Protein AF-A0A0V1M492-F1 (afdb_monomer_lite)

InterPro domains:
  IPR004122 Barrier- to-autointegration factor, BAF [PF02961] (146-231)
  IPR004122 Barrier- to-autointegration factor, BAF [SM01023] (143-231)
  IPR008197 WAP-type 'four-disulfide core' domain [PF00095] (11-37)
  IPR008197 WAP-type 'four-disulfide core' domain [PF00095] (76-121)
  IPR008197 WAP-type 'four-disulfide core' domain [PS51390] (73-122)
  IPR008197 WAP-type 'four-disulfide core' domain [SM00217] (2-38)
  IPR008197 WAP-type 'four-disulfide core' domain [SM00217] (76-122)
  IPR036617 Barrier-to-autointegration factor, BAF superfamily [G3DSA:1.10.150.40] (145-232)
  IPR036617 Barrier-to-autointegration factor, BAF superfamily [SSF47798] (146-232)
  IPR036645 Elafin-like superfamily [G3DSA:4.10.75.10] (2-39)
  IPR036645 Elafin-like superfamily [G3DSA:4.10.75.10] (74-124)
  IPR036645 Elafin-like superfamily [SSF57256] (7-37)
  IPR036645 Elafin-like superfamily [SSF57256] (75-123)
  IPR051387 Barrier-to-autointegration factor [PTHR47507] (143-231)

Organism: NCBI:txid268474

Secondary structure (DSSP, 8-state):
-----------S-SSGGGSSTT-EEEEETTEEEEE---TTS---TTSPPP-EE-SSGGGSPTTEEEETTEEEE-PPSSBPPP--S-----TT---S-SSGGGSSTT-EEEEETTEEEEEPPB---SS-----------------SS-HHHHHHHTS--TT-BGGGSTT--HHHHHHHHHTT--BHHHHHHHHHHTTT-HHHHHHHHHHTS---HHHHHHHHHHHHHHHHHH--

pLDDT: mean 72.56, std 16.52, range [29.69, 94.25]

Structure (mmCIF, N/CA/C/O backbone):
data_AF-A0A0V1M492-F1
#
_entry.id   AF-A0A0V1M492-F1
#
loop_
_atom_site.group_PDB
_atom_site.id
_atom_site.type_symbol
_atom_site.label_atom_id
_atom_site.label_alt_id
_atom_site.label_comp_id
_atom_site.label_asym_id
_atom_site.label_entity_id
_atom_site.label_seq_id
_atom_site.pdbx_PDB_ins_code
_atom_site.Cartn_x
_atom_site.Cartn_y
_atom_site.Cartn_z
_atom_site.occupancy
_atom_site.B_iso_or_equiv
_atom_site.auth_seq_id
_atom_site.auth_comp_id
_atom_site.auth_asym_id
_atom_site.auth_atom_id
_atom_site.pdbx_PDB_model_num
ATOM 1 N N . LEU A 1 1 ? 57.151 -24.479 -43.624 1.00 39.91 1 LEU A N 1
ATOM 2 C CA . LEU A 1 1 ? 56.408 -23.224 -43.373 1.00 39.91 1 LEU A CA 1
ATOM 3 C C . LEU A 1 1 ? 55.421 -23.525 -42.255 1.00 39.91 1 LEU A C 1
ATOM 5 O O . LEU A 1 1 ? 54.648 -24.459 -42.443 1.00 39.91 1 LEU A O 1
ATOM 9 N N . PRO A 1 2 ? 55.522 -22.893 -41.075 1.00 38.69 2 PRO A N 1
ATOM 10 C CA . PRO A 1 2 ? 54.647 -23.225 -39.961 1.00 38.69 2 PRO A CA 1
ATOM 11 C C . PRO A 1 2 ? 53.234 -22.719 -40.264 1.00 38.69 2 PRO A C 1
ATOM 13 O O . PRO A 1 2 ? 53.058 -21.626 -40.800 1.00 38.69 2 PRO A O 1
ATOM 16 N N . VAL A 1 3 ? 52.243 -23.551 -39.958 1.00 38.56 3 VAL A N 1
ATOM 17 C CA . VAL A 1 3 ? 50.826 -23.204 -40.038 1.00 38.56 3 VAL A CA 1
ATOM 18 C C . VAL A 1 3 ? 50.576 -22.172 -38.946 1.00 38.56 3 VAL A C 1
ATOM 20 O O . VAL A 1 3 ? 50.675 -22.483 -37.762 1.00 38.56 3 VAL A O 1
ATOM 23 N N . TYR A 1 4 ? 50.335 -20.925 -39.338 1.00 40.69 4 TYR A N 1
ATOM 24 C CA . TYR A 1 4 ? 49.869 -19.890 -38.428 1.00 40.69 4 TYR A CA 1
ATOM 25 C C . TYR A 1 4 ? 48.463 -20.306 -37.995 1.00 40.69 4 TYR A C 1
ATOM 27 O O . TYR A 1 4 ? 47.500 -20.106 -38.734 1.00 40.69 4 TYR A O 1
ATOM 35 N N . GLU A 1 5 ? 48.347 -20.956 -36.837 1.00 41.34 5 GLU A N 1
ATOM 36 C CA . GLU A 1 5 ? 47.071 -21.078 -36.144 1.00 41.34 5 GLU A CA 1
ATOM 37 C C . GLU A 1 5 ? 46.616 -19.655 -35.831 1.00 41.34 5 GLU A C 1
ATOM 39 O O . GLU A 1 5 ? 47.031 -19.034 -34.853 1.00 41.34 5 GLU A O 1
ATOM 44 N N . THR A 1 6 ? 45.788 -19.098 -36.711 1.00 45.75 6 THR A N 1
ATOM 45 C CA . THR A 1 6 ? 44.949 -17.963 -36.365 1.00 45.75 6 THR A CA 1
ATOM 46 C C . THR A 1 6 ? 44.039 -18.462 -35.258 1.00 45.75 6 THR A C 1
ATOM 48 O O . THR A 1 6 ? 43.023 -19.104 -35.526 1.00 45.75 6 THR A O 1
ATOM 51 N N . THR A 1 7 ? 44.429 -18.230 -34.009 1.00 46.34 7 THR A N 1
ATOM 52 C CA . THR A 1 7 ? 43.535 -18.339 -32.866 1.00 46.34 7 THR A CA 1
ATOM 53 C C . THR A 1 7 ? 42.409 -17.350 -33.125 1.00 46.34 7 THR A C 1
ATOM 55 O O . THR A 1 7 ? 42.542 -16.146 -32.914 1.00 46.34 7 THR A O 1
ATOM 58 N N . ILE A 1 8 ? 41.315 -17.855 -33.700 1.00 53.84 8 ILE A N 1
ATOM 59 C CA . ILE A 1 8 ? 40.098 -17.091 -33.936 1.00 53.84 8 ILE A CA 1
ATOM 60 C C . ILE A 1 8 ? 39.653 -16.630 -32.552 1.00 53.84 8 ILE A C 1
ATOM 62 O O . ILE A 1 8 ? 39.134 -17.407 -31.754 1.00 53.84 8 ILE A O 1
ATOM 66 N N . THR A 1 9 ? 39.936 -15.375 -32.227 1.00 53.00 9 THR A N 1
ATOM 67 C CA . THR A 1 9 ? 39.495 -14.744 -30.991 1.00 53.00 9 THR A CA 1
ATOM 68 C C . THR A 1 9 ? 37.999 -14.522 -31.163 1.00 53.00 9 THR A C 1
ATOM 70 O O . THR A 1 9 ? 37.568 -13.552 -31.784 1.00 53.00 9 THR A O 1
ATOM 73 N N . ILE A 1 10 ? 37.198 -15.486 -30.699 1.00 62.56 10 ILE A N 1
ATOM 74 C CA . ILE A 1 10 ? 35.737 -15.449 -30.804 1.00 62.56 10 ILE A CA 1
ATOM 75 C C . ILE A 1 10 ? 35.240 -14.356 -29.858 1.00 62.56 10 ILE A C 1
ATOM 77 O O . ILE A 1 10 ? 34.954 -14.599 -28.687 1.00 62.56 10 ILE A O 1
ATOM 81 N N . SER A 1 11 ? 35.163 -13.131 -30.373 1.00 72.31 11 SER A N 1
ATOM 82 C CA . SER A 1 11 ? 34.477 -12.036 -29.699 1.00 72.31 11 SER A CA 1
ATOM 83 C C . SER A 1 11 ? 32.981 -12.303 -29.795 1.00 72.31 11 SER A C 1
ATOM 85 O O . SER A 1 11 ? 32.409 -12.271 -30.880 1.00 72.31 11 SER A O 1
ATOM 87 N N . ARG A 1 12 ? 32.361 -12.630 -28.660 1.00 82.44 12 ARG A N 1
ATOM 88 C CA . ARG A 1 12 ? 30.927 -12.944 -28.560 1.00 82.44 12 ARG A CA 1
ATOM 89 C C . ARG A 1 12 ? 30.044 -11.700 -28.454 1.00 82.44 12 ARG A C 1
ATOM 91 O O . ARG A 1 12 ? 28.828 -11.828 -28.454 1.00 82.44 12 ARG A O 1
ATOM 98 N N . CYS A 1 13 ? 30.662 -10.532 -28.338 1.00 82.56 13 CYS A N 1
ATOM 99 C CA . CYS A 1 13 ? 30.026 -9.224 -28.338 1.00 82.56 13 CYS A CA 1
ATOM 100 C C . CYS A 1 13 ? 31.033 -8.181 -28.844 1.00 82.56 13 CYS A C 1
ATOM 102 O O . CYS A 1 13 ? 32.249 -8.339 -28.666 1.00 82.56 13 CYS A O 1
ATOM 104 N N . LEU A 1 14 ? 30.542 -7.104 -29.450 1.00 84.19 14 LEU A N 1
ATOM 105 C CA . LEU A 1 14 ? 31.336 -5.923 -29.793 1.00 84.19 14 LEU A CA 1
ATOM 106 C C . LEU A 1 14 ? 31.025 -4.747 -28.862 1.00 84.19 14 LEU A C 1
ATOM 108 O O . LEU A 1 14 ? 31.911 -3.922 -28.618 1.00 84.19 14 LEU A O 1
ATOM 112 N N . SER A 1 15 ? 29.817 -4.707 -28.300 1.00 80.62 15 SER A N 1
ATOM 113 C CA . SER A 1 15 ? 29.326 -3.658 -27.406 1.00 80.62 15 SER A CA 1
ATOM 114 C C . SER A 1 15 ? 28.322 -4.190 -26.372 1.00 80.62 15 SER A C 1
ATOM 116 O O . SER A 1 15 ? 27.821 -5.306 -26.499 1.00 80.62 15 SER A O 1
ATOM 118 N N . ASP A 1 16 ? 28.028 -3.394 -25.338 1.00 76.94 16 ASP A N 1
ATOM 119 C CA . ASP A 1 16 ? 27.143 -3.789 -24.226 1.00 76.94 16 ASP A CA 1
ATOM 120 C C . ASP A 1 16 ? 25.712 -4.138 -24.682 1.00 76.94 16 ASP A C 1
ATOM 122 O O . ASP A 1 16 ? 25.079 -4.997 -24.082 1.00 76.94 16 ASP A O 1
ATOM 126 N N . ILE A 1 17 ? 25.205 -3.526 -25.762 1.00 77.56 17 ILE A N 1
ATOM 127 C CA . ILE A 1 17 ? 23.834 -3.766 -26.262 1.00 77.56 17 ILE A CA 1
ATOM 128 C C . ILE A 1 17 ? 23.643 -5.167 -26.862 1.00 77.56 17 ILE A C 1
ATOM 130 O O . ILE A 1 17 ? 22.520 -5.651 -26.969 1.00 77.56 17 ILE A O 1
ATOM 134 N N . GLU A 1 18 ? 24.732 -5.828 -27.253 1.00 80.69 18 GLU A N 1
ATOM 135 C CA . GLU A 1 18 ? 24.699 -7.199 -27.777 1.00 80.69 18 GLU A CA 1
ATOM 136 C C . GLU A 1 18 ? 24.640 -8.244 -26.658 1.00 80.69 18 GLU A C 1
ATOM 138 O O . GLU A 1 18 ? 24.458 -9.434 -26.919 1.00 80.69 18 GLU A O 1
ATOM 143 N N . CYS A 1 19 ? 24.806 -7.811 -25.408 1.00 80.44 19 CYS A N 1
ATOM 144 C CA . CYS A 1 19 ? 24.805 -8.689 -24.262 1.00 80.44 19 CYS A CA 1
ATOM 145 C C . CYS A 1 19 ? 23.394 -8.853 -23.681 1.00 80.44 19 CYS A C 1
ATOM 147 O O . CYS A 1 19 ? 22.670 -7.873 -23.507 1.00 80.44 19 CYS A O 1
ATOM 149 N N . PRO A 1 20 ? 22.977 -10.089 -23.359 1.00 69.69 20 PRO A N 1
ATOM 150 C CA . PRO A 1 20 ? 21.660 -10.333 -22.795 1.00 69.69 20 PRO A CA 1
ATOM 151 C C . PRO A 1 20 ? 21.551 -9.743 -21.385 1.00 69.69 20 PRO A C 1
ATOM 153 O O . PRO A 1 20 ? 22.466 -9.849 -20.562 1.00 69.69 20 PRO A O 1
ATOM 156 N N . GLY A 1 21 ? 20.392 -9.154 -21.092 1.00 67.50 21 GLY A N 1
ATOM 157 C CA . GLY A 1 21 ? 20.121 -8.543 -19.795 1.00 67.50 21 GLY A CA 1
ATOM 158 C C . GLY A 1 21 ? 21.023 -7.336 -19.537 1.00 67.50 21 GLY A C 1
ATOM 159 O O . GLY A 1 21 ? 21.032 -6.388 -20.312 1.00 67.50 21 GLY A O 1
ATOM 160 N N . TYR A 1 22 ? 21.753 -7.365 -18.423 1.00 67.31 22 TYR A N 1
ATOM 161 C CA . TYR A 1 22 ? 22.623 -6.271 -17.973 1.00 67.31 22 TYR A CA 1
ATOM 162 C C . TYR A 1 22 ? 24.121 -6.597 -18.076 1.00 67.31 22 TYR A C 1
ATOM 164 O O . TYR A 1 22 ? 24.960 -5.883 -17.526 1.00 67.31 22 TYR A O 1
ATOM 172 N N . MET A 1 23 ? 24.478 -7.707 -18.721 1.00 74.56 23 MET A N 1
ATOM 173 C CA . MET A 1 23 ? 25.877 -8.092 -18.892 1.00 74.56 23 MET A CA 1
ATOM 174 C C . MET A 1 23 ? 26.617 -7.045 -19.736 1.00 74.56 23 MET A C 1
ATOM 176 O O . MET A 1 23 ? 26.041 -6.457 -20.646 1.00 74.56 23 MET A O 1
ATOM 180 N N . LYS A 1 24 ? 27.902 -6.825 -19.449 1.00 81.12 24 LYS A N 1
ATOM 181 C CA . LYS A 1 24 ? 28.740 -5.891 -20.212 1.00 81.12 24 LYS A CA 1
ATOM 182 C C . LYS A 1 24 ? 29.712 -6.625 -21.105 1.00 81.12 24 LYS A C 1
ATOM 184 O O . LYS A 1 24 ? 30.221 -7.684 -20.738 1.00 81.12 24 LYS A O 1
ATOM 189 N N . CYS A 1 25 ? 29.978 -6.053 -22.269 1.00 86.19 25 CYS A N 1
ATOM 190 C CA . CYS A 1 25 ? 30.926 -6.615 -23.205 1.00 86.19 25 CYS A CA 1
ATOM 191 C C . CYS A 1 25 ? 32.345 -6.226 -22.793 1.00 86.19 25 CYS A C 1
ATOM 193 O O . CYS A 1 25 ? 32.817 -5.138 -23.125 1.00 86.19 25 CYS A O 1
ATOM 195 N N . CYS A 1 26 ? 33.047 -7.107 -22.079 1.00 86.25 26 CYS A N 1
ATOM 196 C CA . CYS A 1 26 ? 34.409 -6.811 -21.641 1.00 86.25 26 CYS A CA 1
ATOM 197 C C . CYS A 1 26 ? 35.455 -7.671 -22.353 1.00 86.25 26 CYS A C 1
ATOM 199 O O . CYS A 1 26 ? 35.221 -8.811 -22.761 1.00 86.25 26 CYS A O 1
ATOM 201 N N . THR A 1 27 ? 36.649 -7.100 -22.488 1.00 87.38 27 THR A N 1
ATOM 202 C CA . THR A 1 27 ? 37.807 -7.744 -23.108 1.00 87.38 27 THR A CA 1
ATOM 203 C C . THR A 1 27 ? 38.454 -8.728 -22.136 1.00 87.38 27 THR A C 1
ATOM 205 O O . THR A 1 27 ? 38.795 -8.368 -21.013 1.00 87.38 27 THR A O 1
ATOM 208 N N . THR A 1 28 ? 38.668 -9.959 -22.589 1.00 81.06 28 THR A N 1
ATOM 209 C CA . THR A 1 28 ? 39.431 -11.001 -21.891 1.00 81.06 28 THR A CA 1
ATOM 210 C C . THR A 1 28 ? 40.642 -11.407 -22.733 1.00 81.06 28 THR A C 1
ATOM 212 O O . THR A 1 28 ? 40.732 -11.058 -23.912 1.00 81.06 28 THR A O 1
ATOM 215 N N . VAL A 1 29 ? 41.543 -12.212 -22.163 1.00 83.50 29 VAL A N 1
ATOM 216 C CA . VAL A 1 29 ? 42.681 -12.804 -22.895 1.00 83.50 29 VAL A CA 1
ATOM 217 C C . VAL A 1 29 ? 42.256 -13.671 -24.092 1.00 83.50 29 VAL A C 1
ATOM 219 O O . VAL A 1 29 ? 43.051 -13.875 -25.000 1.00 83.50 29 VAL A O 1
ATOM 222 N N . ASN A 1 30 ? 40.997 -14.127 -24.126 1.00 82.88 30 ASN A N 1
ATOM 223 C CA . ASN A 1 30 ? 40.440 -14.978 -25.181 1.00 82.88 30 ASN A CA 1
ATOM 224 C C . ASN A 1 30 ? 39.452 -14.238 -26.108 1.00 82.88 30 ASN A C 1
ATOM 226 O O . ASN A 1 30 ? 38.709 -14.881 -26.846 1.00 82.88 30 ASN A O 1
ATOM 230 N N . GLY A 1 31 ? 39.411 -12.899 -26.074 1.00 82.69 31 GLY A N 1
ATOM 231 C CA . GLY A 1 31 ? 38.468 -12.079 -26.850 1.00 82.69 31 GLY A CA 1
ATOM 232 C C . GLY A 1 31 ? 37.425 -11.378 -25.978 1.00 82.69 31 GLY A C 1
ATOM 233 O O . GLY A 1 31 ? 37.552 -11.342 -24.752 1.00 82.69 31 GLY A O 1
ATOM 234 N N . ARG A 1 32 ? 36.401 -10.776 -26.592 1.00 88.88 32 ARG A N 1
ATOM 235 C CA . ARG A 1 32 ? 35.335 -10.071 -25.862 1.00 88.88 32 ARG A CA 1
ATOM 236 C C . ARG A 1 32 ? 34.191 -11.001 -25.481 1.00 88.88 32 ARG A C 1
ATOM 238 O O . ARG A 1 32 ? 33.680 -11.734 -26.327 1.00 88.88 32 ARG A O 1
ATOM 245 N N . PHE A 1 33 ? 33.770 -10.936 -24.224 1.00 87.62 33 PHE A N 1
ATOM 246 C CA . PHE A 1 33 ? 32.666 -11.731 -23.700 1.00 87.62 33 PHE A CA 1
ATOM 247 C C . PHE A 1 33 ? 31.731 -10.855 -22.879 1.00 87.62 33 PHE A C 1
ATOM 249 O O . PHE A 1 33 ? 32.175 -9.970 -22.146 1.00 87.62 33 PHE A O 1
ATOM 256 N N . CYS A 1 34 ? 30.438 -11.149 -22.977 1.00 83.81 34 CYS A N 1
ATOM 257 C CA . CYS A 1 34 ? 29.454 -10.630 -22.046 1.00 83.81 34 CYS A CA 1
ATOM 258 C C . CYS A 1 34 ? 29.755 -11.207 -20.668 1.00 83.81 34 CYS A C 1
ATOM 260 O O . CYS A 1 34 ? 29.686 -12.421 -20.472 1.00 83.81 34 CYS A O 1
ATOM 262 N N . MET A 1 35 ? 30.117 -10.345 -19.729 1.00 80.38 35 MET A N 1
ATOM 263 C CA . MET A 1 35 ? 30.400 -10.716 -18.353 1.00 80.38 35 MET A CA 1
ATOM 264 C C . MET A 1 35 ? 29.462 -9.972 -17.421 1.00 80.38 35 MET A C 1
ATOM 266 O O . MET A 1 35 ? 29.039 -8.843 -17.687 1.00 80.38 35 MET A O 1
ATOM 270 N N . LEU A 1 36 ? 29.123 -10.636 -16.319 1.00 70.38 36 LEU A N 1
ATOM 271 C CA . LEU A 1 36 ? 28.435 -9.968 -15.235 1.00 70.38 36 LEU A CA 1
ATOM 272 C C . LEU A 1 36 ? 29.412 -8.957 -14.612 1.00 70.38 36 LEU A C 1
ATOM 274 O O . LEU A 1 36 ? 30.578 -9.293 -14.387 1.00 70.38 36 LEU A O 1
ATOM 278 N N . PRO A 1 37 ? 28.967 -7.722 -14.364 1.00 68.94 37 PRO A N 1
ATOM 279 C CA . PRO A 1 37 ? 29.728 -6.754 -13.592 1.00 68.94 37 PRO A CA 1
ATOM 280 C C . PRO A 1 37 ? 30.070 -7.331 -12.225 1.00 68.94 37 PRO A C 1
ATOM 282 O O . PRO A 1 37 ? 29.280 -8.058 -11.626 1.00 68.94 37 PRO A O 1
ATOM 285 N N . ASP A 1 38 ? 31.259 -6.987 -11.750 1.00 66.44 38 ASP A N 1
ATOM 286 C CA . ASP A 1 38 ? 31.800 -7.469 -10.490 1.00 66.44 38 ASP A CA 1
ATOM 287 C C . ASP A 1 38 ? 30.916 -7.023 -9.315 1.00 66.44 38 ASP A C 1
ATOM 289 O O . ASP A 1 38 ? 30.937 -5.860 -8.905 1.00 66.44 38 ASP A O 1
ATOM 293 N N . SER A 1 39 ? 30.138 -7.961 -8.771 1.00 57.34 39 SER A N 1
ATOM 294 C CA . SER A 1 39 ? 29.229 -7.748 -7.643 1.00 57.34 39 SER A CA 1
ATOM 295 C C . SER A 1 39 ? 29.952 -7.371 -6.348 1.00 57.34 39 SER A C 1
ATOM 297 O O . SER A 1 39 ? 29.300 -6.988 -5.386 1.00 57.34 39 SER A O 1
ATOM 299 N N . SER A 1 40 ? 31.287 -7.470 -6.298 1.00 56.81 40 SER A N 1
ATOM 300 C CA . SER A 1 40 ? 32.083 -7.068 -5.132 1.00 56.81 40 SER A CA 1
ATOM 301 C C . SER A 1 40 ? 32.364 -5.560 -5.055 1.00 56.81 40 SER A C 1
ATOM 303 O O . SER A 1 40 ? 32.826 -5.083 -4.020 1.00 56.81 40 SER A O 1
ATOM 305 N N . ARG A 1 41 ? 32.073 -4.791 -6.118 1.00 61.53 41 ARG A N 1
ATOM 306 C CA . ARG A 1 41 ? 32.260 -3.323 -6.149 1.00 61.53 41 ARG A CA 1
ATOM 307 C C . ARG A 1 41 ? 30.994 -2.516 -5.894 1.00 61.53 41 ARG A C 1
ATOM 309 O O . ARG A 1 41 ? 31.077 -1.296 -5.779 1.00 61.53 41 ARG A O 1
ATOM 316 N N . PHE A 1 42 ? 29.846 -3.177 -5.828 1.00 64.69 42 PHE A N 1
ATOM 317 C CA . PHE A 1 42 ? 28.552 -2.534 -5.687 1.00 64.69 42 PHE A CA 1
ATOM 318 C C . PHE A 1 42 ? 27.858 -3.104 -4.453 1.00 64.69 42 PHE A C 1
ATOM 320 O O . PHE A 1 42 ? 27.627 -4.307 -4.368 1.00 64.69 42 PHE A O 1
ATOM 327 N N . ALA A 1 43 ? 27.559 -2.242 -3.488 1.00 67.88 43 ALA A N 1
ATOM 328 C CA . ALA A 1 43 ? 26.827 -2.594 -2.282 1.00 67.88 43 ALA A CA 1
ATOM 329 C C . ALA A 1 43 ? 25.553 -1.755 -2.233 1.00 67.88 43 ALA A C 1
ATOM 331 O O . ALA A 1 43 ? 25.584 -0.564 -2.544 1.00 67.88 43 ALA A O 1
ATOM 332 N N . CYS A 1 44 ? 24.444 -2.376 -1.843 1.00 72.62 44 CYS A N 1
ATOM 333 C CA . CYS A 1 44 ? 23.227 -1.634 -1.537 1.00 72.62 44 CYS A CA 1
ATOM 334 C C . CYS A 1 44 ? 23.462 -0.736 -0.317 1.00 72.62 44 CYS A C 1
ATOM 336 O O . CYS A 1 44 ? 24.325 -1.041 0.508 1.00 72.62 44 CYS A O 1
ATOM 338 N N . SER A 1 45 ? 22.667 0.326 -0.150 1.00 71.94 45 SER A N 1
ATOM 339 C CA . SER A 1 45 ? 22.872 1.343 0.900 1.00 71.94 45 SER A CA 1
ATOM 340 C C . SER A 1 45 ? 22.913 0.808 2.347 1.00 71.94 45 SER A C 1
ATOM 342 O O . SER A 1 45 ? 23.339 1.534 3.238 1.00 71.94 45 SER A O 1
ATOM 344 N N . ASN A 1 46 ? 22.532 -0.457 2.574 1.00 64.19 46 ASN A N 1
ATOM 345 C CA . ASN A 1 46 ? 22.534 -1.148 3.871 1.00 64.19 46 ASN A CA 1
ATOM 346 C C . ASN A 1 46 ? 23.460 -2.391 3.909 1.00 64.19 46 ASN A C 1
ATOM 348 O O . ASN A 1 46 ? 23.107 -3.385 4.542 1.00 64.19 46 ASN A O 1
ATOM 352 N N . ASP A 1 47 ? 24.585 -2.395 3.179 1.00 63.44 47 ASP A N 1
ATOM 353 C CA . ASP A 1 47 ? 25.548 -3.521 3.081 1.00 63.44 47 ASP A CA 1
ATOM 354 C C . ASP A 1 47 ? 24.943 -4.847 2.569 1.00 63.44 47 ASP A C 1
ATOM 356 O O . ASP A 1 47 ? 25.531 -5.928 2.680 1.00 63.44 47 ASP A O 1
ATOM 360 N N . LYS A 1 48 ? 23.745 -4.788 1.978 1.00 70.38 48 LYS A N 1
ATOM 361 C CA . LYS A 1 48 ? 23.083 -5.955 1.390 1.00 70.38 48 LYS A CA 1
ATOM 362 C C . LYS A 1 48 ? 23.676 -6.271 0.022 1.00 70.38 48 LYS A C 1
ATOM 364 O O . LYS A 1 48 ? 24.006 -5.369 -0.748 1.00 70.38 48 LYS A O 1
ATOM 369 N N . GLN A 1 49 ? 23.769 -7.565 -0.286 1.00 72.81 49 GLN A N 1
ATOM 370 C CA . GLN A 1 49 ? 24.256 -8.018 -1.584 1.00 72.81 49 GLN A CA 1
ATOM 371 C C . GLN A 1 49 ? 23.229 -7.705 -2.682 1.00 72.81 49 GLN A C 1
ATOM 373 O O . GLN A 1 49 ? 22.074 -8.137 -2.566 1.00 72.81 49 GLN A O 1
ATOM 378 N N . PRO A 1 50 ? 23.627 -6.989 -3.747 1.00 75.38 50 PRO A N 1
ATOM 379 C CA . PRO A 1 50 ? 22.773 -6.813 -4.909 1.00 75.38 50 PRO A CA 1
ATOM 380 C C . PRO A 1 50 ? 22.602 -8.143 -5.645 1.00 75.38 50 PRO A C 1
ATOM 382 O O . PRO A 1 50 ? 23.522 -8.960 -5.710 1.00 75.38 50 PRO A O 1
ATOM 385 N N . VAL A 1 51 ? 21.425 -8.353 -6.232 1.00 75.62 51 VAL A N 1
ATOM 386 C CA . VAL A 1 51 ? 21.119 -9.582 -6.992 1.00 75.62 51 VAL A CA 1
ATOM 387 C C . VAL A 1 51 ? 21.474 -9.465 -8.478 1.00 75.62 51 VAL A C 1
ATOM 389 O O . VAL A 1 51 ? 21.551 -10.464 -9.188 1.00 75.62 51 VAL A O 1
ATOM 392 N N . GLY A 1 52 ? 21.718 -8.247 -8.959 1.00 73.12 52 GLY A N 1
ATOM 393 C CA . GLY A 1 52 ? 22.050 -7.973 -10.352 1.00 73.12 52 GLY A CA 1
ATOM 394 C C . GLY A 1 52 ? 22.179 -6.481 -10.623 1.00 73.12 52 GLY A C 1
ATOM 395 O O . GLY A 1 52 ? 22.082 -5.678 -9.698 1.00 73.12 52 GLY A O 1
ATOM 396 N N . MET A 1 53 ? 22.389 -6.108 -11.884 1.00 75.19 53 MET A N 1
ATOM 397 C CA . MET A 1 53 ? 22.270 -4.717 -12.322 1.00 75.19 53 MET A CA 1
ATOM 398 C C . MET A 1 53 ? 20.924 -4.449 -12.986 1.00 75.19 53 MET A C 1
ATOM 400 O O . MET A 1 53 ? 20.244 -5.360 -13.452 1.00 75.19 53 MET A O 1
ATOM 404 N N . CYS A 1 54 ? 20.575 -3.175 -13.084 1.00 75.88 54 CYS A N 1
ATOM 405 C CA . CYS A 1 54 ? 19.345 -2.695 -13.690 1.00 75.88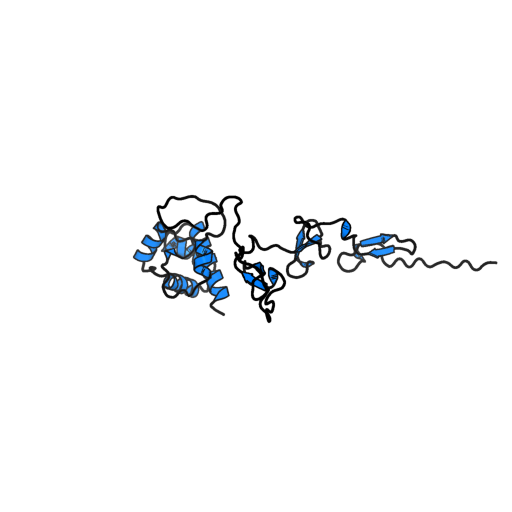 54 CYS A CA 1
ATOM 406 C C . CYS A 1 54 ? 19.558 -1.344 -14.378 1.00 75.88 54 CYS A C 1
ATOM 408 O O . CYS A 1 54 ? 20.434 -0.567 -14.008 1.00 75.88 54 CYS A O 1
ATOM 410 N N . GLY A 1 55 ? 18.735 -1.058 -15.387 1.00 72.38 55 GLY A N 1
ATOM 411 C CA . GLY A 1 55 ? 18.560 0.290 -15.938 1.00 72.38 55 GLY A CA 1
ATOM 412 C C . GLY A 1 55 ? 17.279 0.967 -15.439 1.00 72.38 55 GLY A C 1
ATOM 413 O O . GLY A 1 55 ? 17.150 2.185 -15.515 1.00 72.38 55 GLY A O 1
ATOM 414 N N . ASN A 1 56 ? 16.319 0.183 -14.947 1.00 70.75 56 ASN A N 1
ATOM 415 C CA . ASN A 1 56 ? 15.085 0.607 -14.303 1.00 70.75 56 ASN A CA 1
ATOM 416 C C . ASN A 1 56 ? 14.498 -0.538 -13.450 1.00 70.75 56 ASN A C 1
ATOM 418 O O . ASN A 1 56 ? 14.965 -1.676 -13.498 1.00 70.75 56 ASN A O 1
ATOM 422 N N . ASN A 1 57 ? 13.443 -0.244 -12.686 1.00 74.75 57 ASN A N 1
ATOM 423 C CA . ASN A 1 57 ? 12.835 -1.190 -11.741 1.00 74.75 57 ASN A CA 1
ATOM 424 C C . ASN A 1 57 ? 12.246 -2.458 -12.380 1.00 74.75 57 ASN A C 1
ATOM 426 O O . ASN A 1 57 ? 12.091 -3.453 -11.686 1.00 74.75 57 ASN A O 1
ATOM 430 N N . LEU A 1 58 ? 11.931 -2.457 -13.680 1.00 73.75 58 LEU A N 1
ATOM 431 C CA . LEU A 1 58 ? 11.314 -3.613 -14.342 1.00 73.75 58 LEU A CA 1
ATOM 432 C C . LEU A 1 58 ? 12.311 -4.746 -14.619 1.00 73.75 58 LEU A C 1
ATOM 434 O O . LEU A 1 58 ? 11.892 -5.852 -14.941 1.00 73.75 58 LEU A O 1
ATOM 438 N N . GLN A 1 59 ? 13.620 -4.478 -14.540 1.00 73.94 59 GLN A N 1
ATOM 439 C CA . GLN A 1 59 ? 14.650 -5.512 -14.700 1.00 73.94 59 GLN A CA 1
ATOM 4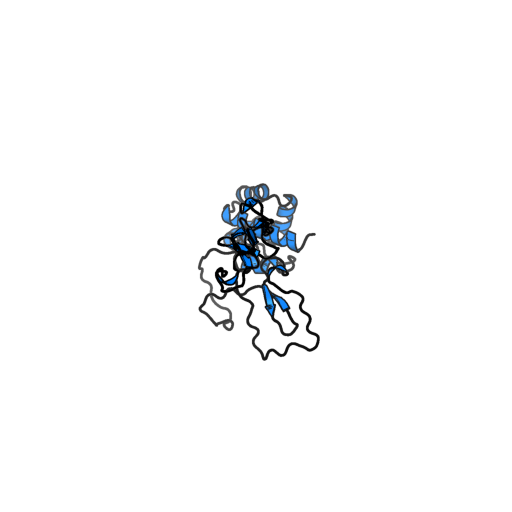40 C C . GLN A 1 59 ? 15.003 -6.224 -13.395 1.00 73.94 59 GLN A C 1
ATOM 442 O O . GLN A 1 59 ? 15.750 -7.202 -13.428 1.00 73.94 59 GLN A O 1
ATOM 447 N N . CYS A 1 60 ? 14.499 -5.742 -12.260 1.00 78.19 60 CYS A N 1
ATOM 448 C CA . CYS A 1 60 ? 14.762 -6.369 -10.981 1.00 78.19 60 CYS A CA 1
ATOM 449 C C . CYS A 1 60 ? 13.732 -7.466 -10.689 1.00 78.19 60 CYS A C 1
ATOM 451 O O . CYS A 1 60 ? 12.556 -7.300 -11.013 1.00 78.19 60 CYS A O 1
ATOM 453 N N . PRO A 1 61 ? 14.162 -8.595 -10.099 1.00 71.81 61 PRO A N 1
ATOM 454 C CA . PRO A 1 61 ? 13.241 -9.630 -9.652 1.00 71.81 61 PRO A CA 1
ATOM 455 C C . PRO A 1 61 ? 12.331 -9.101 -8.537 1.00 71.81 61 PRO A C 1
ATOM 457 O O . PRO A 1 61 ? 12.651 -8.114 -7.869 1.00 71.81 61 PRO A O 1
ATOM 460 N N . ASP A 1 62 ? 11.212 -9.784 -8.313 1.00 64.31 62 ASP A N 1
ATOM 461 C CA . ASP A 1 62 ? 10.257 -9.411 -7.271 1.00 64.31 62 ASP A CA 1
ATOM 462 C C . ASP A 1 62 ? 10.946 -9.263 -5.903 1.00 64.31 62 ASP A C 1
ATOM 464 O O . ASP A 1 62 ? 11.752 -10.100 -5.486 1.00 64.31 62 ASP A O 1
ATOM 468 N N . GLY A 1 63 ? 10.656 -8.159 -5.210 1.00 67.38 63 GLY A N 1
ATOM 469 C CA . GLY A 1 63 ? 11.313 -7.799 -3.951 1.00 67.38 63 GLY A CA 1
ATOM 470 C C . GLY A 1 63 ? 12.632 -7.030 -4.098 1.00 67.38 63 GLY A C 1
ATOM 471 O O . GLY A 1 63 ? 13.264 -6.745 -3.081 1.00 67.38 63 GLY A O 1
ATOM 472 N N . TYR A 1 64 ? 13.033 -6.652 -5.316 1.00 77.00 64 TYR A N 1
ATOM 473 C CA . TYR A 1 64 ? 14.210 -5.823 -5.585 1.00 77.00 64 TYR A CA 1
ATOM 474 C C . TYR A 1 64 ? 13.838 -4.558 -6.374 1.00 77.00 64 TYR A C 1
ATOM 476 O O . TYR A 1 64 ? 12.985 -4.591 -7.257 1.00 77.00 64 TYR A O 1
ATOM 484 N N . ALA A 1 65 ? 14.485 -3.436 -6.063 1.00 80.12 65 ALA A N 1
ATOM 485 C CA . ALA A 1 65 ? 14.365 -2.177 -6.792 1.00 80.12 65 ALA A CA 1
ATOM 486 C C . ALA A 1 65 ? 15.717 -1.762 -7.356 1.00 80.12 65 ALA A C 1
ATOM 488 O O . ALA A 1 65 ? 16.770 -2.176 -6.873 1.00 80.12 65 ALA A O 1
ATOM 489 N N . CYS A 1 66 ? 15.667 -0.940 -8.396 1.00 80.12 66 CYS A N 1
ATOM 490 C CA . CYS A 1 66 ? 16.847 -0.417 -9.041 1.00 80.12 66 CYS A CA 1
ATOM 491 C C . CYS A 1 66 ? 17.371 0.806 -8.288 1.00 80.12 66 CYS A C 1
ATOM 493 O O . CYS A 1 66 ? 16.799 1.892 -8.381 1.00 80.12 66 CYS A O 1
ATOM 495 N N . GLU A 1 67 ? 18.468 0.624 -7.565 1.00 81.88 67 GLU A N 1
ATOM 496 C CA . GLU A 1 67 ? 19.198 1.665 -6.844 1.00 81.88 67 GLU A CA 1
ATOM 497 C C . GLU A 1 67 ? 20.581 1.785 -7.481 1.00 81.88 67 GLU A C 1
ATOM 499 O O . GLU A 1 67 ? 21.267 0.783 -7.608 1.00 81.88 67 GLU A O 1
ATOM 504 N N . ASP A 1 68 ? 20.990 2.968 -7.948 1.00 76.44 68 ASP A N 1
ATOM 505 C CA . ASP A 1 68 ? 22.335 3.200 -8.511 1.00 76.44 68 ASP A CA 1
ATOM 506 C C . ASP A 1 68 ? 22.817 2.130 -9.520 1.00 76.44 68 ASP A C 1
ATOM 508 O O . ASP A 1 68 ? 23.975 1.711 -9.525 1.00 76.44 68 ASP A O 1
ATOM 512 N N . LEU A 1 69 ? 21.910 1.711 -10.415 1.00 75.06 69 LEU A N 1
ATOM 513 C CA . LEU A 1 69 ? 22.113 0.686 -11.454 1.00 75.06 69 LEU A CA 1
ATOM 514 C C . LEU A 1 69 ? 22.252 -0.757 -10.939 1.00 75.06 69 LEU A C 1
ATOM 516 O O . LEU A 1 69 ? 22.585 -1.650 -11.721 1.00 75.06 69 LEU A O 1
ATOM 520 N N . ILE A 1 70 ? 21.963 -1.014 -9.663 1.00 79.31 70 ILE A N 1
ATOM 521 C CA . ILE A 1 70 ? 21.933 -2.344 -9.052 1.00 79.31 70 ILE A CA 1
ATOM 522 C C . ILE A 1 70 ? 20.555 -2.693 -8.489 1.00 79.31 70 ILE A C 1
ATOM 524 O O . ILE A 1 70 ? 19.838 -1.860 -7.947 1.00 79.31 70 ILE A O 1
ATOM 528 N N . CYS A 1 71 ? 20.165 -3.957 -8.632 1.00 79.19 71 CYS A N 1
ATOM 529 C CA . CYS A 1 71 ? 18.950 -4.487 -8.037 1.00 79.19 71 CYS A CA 1
ATOM 530 C C . CYS A 1 71 ? 19.198 -4.772 -6.561 1.00 79.19 71 CYS A C 1
ATOM 532 O O . CYS A 1 71 ? 19.804 -5.790 -6.203 1.00 79.19 71 CYS A O 1
ATOM 534 N N . CYS A 1 72 ? 18.705 -3.873 -5.723 1.00 81.88 72 CYS A N 1
ATOM 535 C CA . CYS A 1 72 ? 18.812 -3.934 -4.280 1.00 81.88 72 CYS A CA 1
ATOM 536 C C . CYS A 1 72 ? 17.510 -4.424 -3.653 1.00 81.88 72 CYS A C 1
ATOM 538 O O . CYS A 1 72 ? 16.430 -4.066 -4.122 1.00 81.88 72 CYS A O 1
ATOM 540 N N . PRO A 1 73 ? 17.581 -5.287 -2.626 1.00 75.00 73 PRO A N 1
ATOM 541 C CA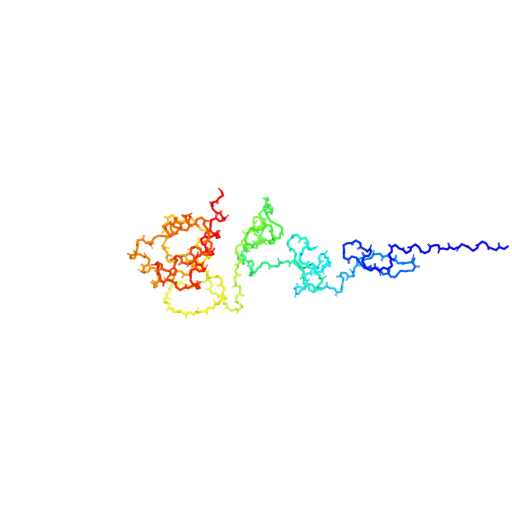 . PRO A 1 73 ? 16.386 -5.799 -1.976 1.00 75.00 73 PRO A CA 1
ATOM 542 C C . PRO A 1 73 ? 15.629 -4.644 -1.322 1.00 75.00 73 PRO A C 1
ATOM 544 O O . PRO A 1 73 ? 16.183 -3.920 -0.494 1.00 75.00 73 PRO A O 1
ATOM 547 N N . VAL A 1 74 ? 14.355 -4.499 -1.677 1.00 74.88 74 VAL A N 1
ATOM 548 C CA . VAL A 1 74 ? 13.491 -3.440 -1.155 1.00 74.88 74 VAL A CA 1
ATOM 549 C C . VAL A 1 74 ? 13.174 -3.750 0.299 1.00 74.88 74 VAL A C 1
ATOM 551 O O . VAL A 1 74 ? 12.429 -4.683 0.603 1.00 74.88 74 VAL A O 1
ATOM 554 N N . GLU A 1 75 ? 13.731 -2.971 1.222 1.00 67.31 75 GLU A N 1
ATOM 555 C CA . GLU A 1 75 ? 13.308 -3.045 2.615 1.00 67.31 75 GLU A CA 1
ATOM 556 C C . GLU A 1 75 ? 11.953 -2.370 2.788 1.00 67.31 75 GLU A C 1
ATOM 558 O O . GLU A 1 75 ? 11.791 -1.177 2.526 1.00 67.31 75 GLU A O 1
ATOM 563 N N . LYS A 1 76 ? 10.974 -3.121 3.301 1.00 69.44 76 LYS A N 1
ATOM 564 C CA . LYS A 1 76 ? 9.749 -2.495 3.794 1.00 69.44 76 LYS A CA 1
ATOM 565 C C . LYS A 1 76 ? 10.075 -1.650 5.018 1.00 69.44 76 LYS A C 1
ATOM 567 O O . LYS A 1 76 ? 10.855 -2.063 5.881 1.00 69.44 76 LYS A O 1
ATOM 572 N N . SER A 1 77 ? 9.476 -0.467 5.075 1.00 66.50 77 SER A N 1
ATOM 573 C CA . SER A 1 77 ? 9.722 0.540 6.105 1.00 66.50 77 SER A CA 1
ATOM 574 C C . SER A 1 77 ? 9.484 0.002 7.526 1.00 66.50 77 SER A C 1
ATOM 576 O O . SER A 1 77 ? 8.525 -0.728 7.766 1.00 66.50 77 SER A O 1
ATOM 578 N N . GLY A 1 78 ? 10.337 0.404 8.476 1.00 71.31 78 GLY A N 1
ATOM 579 C CA . GLY A 1 78 ? 10.276 0.022 9.897 1.00 71.31 78 GLY A CA 1
ATOM 580 C C . GLY A 1 78 ? 11.042 -1.266 10.252 1.00 71.31 78 GLY A C 1
ATOM 581 O O . GLY A 1 78 ? 11.666 -1.894 9.398 1.00 71.31 78 GLY A O 1
ATOM 582 N N . GLN A 1 79 ? 11.045 -1.646 11.533 1.00 82.25 79 GLN A N 1
ATOM 583 C CA . GLN A 1 79 ? 11.813 -2.778 12.074 1.00 82.25 79 GLN A CA 1
ATOM 584 C C . GLN A 1 79 ? 10.913 -3.919 12.553 1.00 82.25 79 GLN A C 1
ATOM 586 O O . GLN A 1 79 ? 9.768 -3.704 12.932 1.00 82.25 79 GLN A O 1
ATOM 591 N N . CYS A 1 80 ? 11.434 -5.146 12.590 1.00 81.75 80 CYS A N 1
ATOM 592 C CA . CYS A 1 80 ? 10.723 -6.252 13.228 1.00 81.75 80 CYS A CA 1
ATOM 593 C C . CYS A 1 80 ? 10.553 -6.007 14.741 1.00 81.75 80 CYS A C 1
ATOM 595 O O . CYS A 1 80 ? 11.495 -5.529 15.379 1.00 81.75 80 CYS A O 1
ATOM 597 N N . PRO A 1 81 ? 9.389 -6.342 15.332 1.00 82.19 81 PRO A N 1
ATOM 598 C CA . PRO A 1 81 ? 9.194 -6.260 16.776 1.00 82.19 81 PRO A CA 1
ATOM 599 C C . PRO A 1 81 ? 10.230 -7.107 17.529 1.00 82.19 81 PRO A C 1
ATOM 601 O O . PRO A 1 81 ? 10.483 -8.254 17.162 1.00 82.19 81 PRO A O 1
ATOM 604 N N . ALA A 1 82 ? 10.813 -6.562 18.599 1.00 77.12 82 ALA A N 1
ATOM 605 C CA . ALA A 1 82 ? 11.711 -7.323 19.462 1.00 77.12 82 ALA A CA 1
ATOM 606 C C . ALA A 1 82 ? 10.904 -8.320 20.306 1.00 77.12 82 ALA A C 1
ATOM 608 O O . ALA A 1 82 ? 10.031 -7.926 21.080 1.00 77.12 82 ALA A O 1
ATOM 609 N N . ILE A 1 83 ? 11.208 -9.611 20.183 1.00 67.50 83 ILE A N 1
ATOM 610 C CA . ILE A 1 83 ? 10.600 -10.653 21.014 1.00 67.50 83 ILE A CA 1
ATOM 611 C C . ILE A 1 83 ? 11.447 -10.785 22.282 1.00 67.50 83 ILE A C 1
ATOM 613 O O . ILE A 1 83 ? 12.593 -11.227 22.232 1.00 67.50 83 ILE A O 1
ATOM 617 N N . VAL A 1 84 ? 10.905 -10.358 23.424 1.00 56.38 84 VAL A N 1
ATOM 618 C CA . VAL A 1 84 ? 11.587 -10.440 24.724 1.00 56.38 84 VAL A CA 1
ATOM 619 C C . VAL A 1 84 ? 11.411 -11.850 25.299 1.00 56.38 84 VAL A C 1
ATOM 621 O O . VAL A 1 84 ? 10.322 -12.210 25.737 1.00 56.38 84 VAL A O 1
ATOM 624 N N . GLY A 1 85 ? 12.481 -12.652 25.289 1.00 57.50 85 GLY A N 1
ATOM 625 C CA . GLY A 1 85 ? 12.523 -14.016 25.835 1.00 57.50 85 GLY A CA 1
ATOM 626 C C . GLY A 1 85 ? 13.665 -14.850 25.236 1.00 57.50 85 GLY A C 1
ATOM 627 O O . GLY A 1 85 ? 14.213 -14.494 24.196 1.00 57.50 85 GLY A O 1
ATOM 628 N N . SER A 1 86 ? 14.064 -15.950 25.886 1.00 50.31 86 SER A N 1
ATOM 629 C CA . SER A 1 86 ? 15.089 -16.863 25.355 1.00 50.31 86 SER A CA 1
ATOM 630 C C . SER A 1 86 ? 14.574 -17.591 24.109 1.00 50.31 86 SER A C 1
ATOM 632 O O . SER A 1 86 ? 13.663 -18.412 24.204 1.00 50.31 86 SER A O 1
ATOM 634 N N . VAL A 1 87 ? 15.170 -17.282 22.954 1.00 56.81 87 VAL A N 1
ATOM 635 C CA . VAL A 1 87 ? 14.787 -17.772 21.622 1.00 56.81 87 VAL A CA 1
ATOM 636 C C . VAL A 1 87 ? 15.225 -19.224 21.425 1.00 56.81 87 VAL A C 1
ATOM 638 O O . VAL A 1 87 ? 16.268 -19.510 20.845 1.00 56.81 87 VAL A O 1
ATOM 641 N N . LEU A 1 88 ? 14.429 -20.166 21.920 1.00 60.50 88 LEU A N 1
ATOM 642 C CA . LEU A 1 88 ? 14.465 -21.541 21.438 1.00 60.50 88 LEU A CA 1
ATOM 643 C C . LEU A 1 88 ? 13.342 -21.707 20.419 1.00 60.50 88 LEU A C 1
ATOM 645 O O . LEU A 1 88 ? 12.170 -21.737 20.782 1.00 60.50 88 LEU A O 1
ATOM 649 N N . ARG A 1 89 ? 13.717 -21.788 19.138 1.00 68.62 89 ARG A N 1
ATOM 650 C CA . ARG A 1 89 ? 12.802 -22.115 18.039 1.00 68.62 89 ARG A CA 1
ATOM 651 C C . ARG A 1 89 ? 12.085 -23.419 18.385 1.00 68.62 89 ARG A C 1
ATOM 653 O O . ARG A 1 89 ? 12.743 -24.423 18.673 1.00 68.62 89 ARG A O 1
ATOM 660 N N . GLU A 1 90 ? 10.757 -23.393 18.407 1.00 73.12 90 GLU A N 1
ATOM 661 C CA . GLU A 1 90 ? 9.978 -24.567 18.785 1.00 73.12 90 GLU A CA 1
ATOM 662 C C . GLU A 1 90 ? 10.242 -25.717 17.807 1.00 73.12 90 GLU A C 1
ATOM 664 O O . GLU A 1 90 ? 10.444 -25.534 16.601 1.00 73.12 90 GLU A O 1
ATOM 669 N N . LYS A 1 91 ? 10.279 -26.942 18.335 1.00 73.88 91 LYS A N 1
ATOM 670 C CA . LYS A 1 91 ? 10.539 -28.135 17.531 1.00 73.88 91 LYS A CA 1
ATOM 671 C C . LYS A 1 91 ? 9.327 -28.372 16.622 1.00 73.88 91 LYS A C 1
ATOM 673 O O . LYS A 1 91 ? 8.268 -28.740 17.110 1.00 73.88 91 LYS A O 1
ATOM 678 N N . GLY A 1 92 ? 9.493 -28.149 15.318 1.00 74.38 92 GLY A N 1
ATOM 679 C CA . GLY A 1 92 ? 8.392 -28.160 14.341 1.00 74.38 92 GLY A CA 1
ATOM 680 C C . GLY A 1 92 ? 8.016 -26.779 13.792 1.00 74.38 92 GLY A C 1
ATOM 681 O O . GLY A 1 92 ? 7.109 -26.688 12.976 1.00 74.38 92 GLY A O 1
ATOM 682 N N . ALA A 1 93 ? 8.722 -25.718 14.190 1.00 78.50 93 ALA A N 1
ATOM 683 C CA . ALA A 1 93 ? 8.594 -24.398 13.585 1.00 78.50 93 ALA A CA 1
ATOM 684 C C . ALA A 1 93 ? 8.913 -24.426 12.077 1.00 78.50 93 ALA A C 1
ATOM 686 O O . ALA A 1 93 ? 10.038 -24.740 11.665 1.00 78.50 93 ALA A O 1
ATOM 687 N N . GLU A 1 94 ? 7.925 -24.059 11.266 1.00 83.31 94 GLU A N 1
ATOM 688 C CA . GLU A 1 94 ? 8.038 -23.860 9.821 1.00 83.31 94 GLU A CA 1
ATOM 689 C C . GLU A 1 94 ? 7.966 -22.375 9.482 1.00 83.31 94 GLU A C 1
ATOM 691 O O . GLU A 1 94 ? 7.271 -21.618 10.155 1.00 83.31 94 GLU A O 1
ATOM 696 N N . ASP A 1 95 ? 8.674 -21.943 8.445 1.00 89.25 95 ASP A N 1
ATOM 697 C CA . ASP A 1 95 ? 8.694 -20.546 8.018 1.00 89.25 95 ASP A CA 1
ATOM 698 C C . ASP A 1 95 ? 7.576 -20.298 6.998 1.00 89.25 95 ASP A C 1
ATOM 700 O O . ASP A 1 95 ? 7.502 -20.984 5.981 1.00 89.25 95 ASP A O 1
ATOM 704 N N . LEU A 1 96 ? 6.722 -19.301 7.251 1.00 85.88 96 LEU A N 1
ATOM 705 C CA . LEU A 1 96 ? 5.624 -18.923 6.344 1.00 85.88 96 LEU A CA 1
ATOM 706 C C . LEU A 1 96 ? 5.999 -17.770 5.400 1.00 85.88 96 LEU A C 1
ATOM 708 O O . LEU A 1 96 ? 5.233 -17.421 4.510 1.00 85.88 96 LEU A O 1
ATOM 712 N N . CYS A 1 97 ? 7.170 -17.171 5.605 1.00 83.81 97 CYS A N 1
ATOM 713 C CA . CYS A 1 97 ? 7.772 -16.167 4.736 1.00 83.81 97 CYS A CA 1
ATOM 714 C C . CYS A 1 97 ? 9.294 -16.348 4.746 1.00 83.81 97 CYS A C 1
ATOM 716 O O . CYS A 1 97 ? 9.861 -16.856 5.716 1.00 83.81 97 CYS A O 1
ATOM 718 N N . LYS A 1 98 ? 9.974 -15.925 3.681 1.00 84.50 98 LYS A N 1
ATOM 719 C CA . LYS A 1 98 ? 11.440 -15.923 3.581 1.00 84.50 98 LYS A CA 1
ATOM 720 C C . LYS A 1 98 ? 11.993 -14.503 3.644 1.00 84.50 98 LYS A C 1
ATOM 722 O O . LYS A 1 98 ? 13.006 -14.286 4.314 1.00 84.50 98 LYS A O 1
ATOM 727 N N . VAL A 1 99 ? 11.321 -13.561 2.983 1.00 77.25 99 VAL A N 1
ATOM 728 C CA . VAL A 1 99 ? 11.676 -12.137 2.884 1.00 77.25 99 VAL A CA 1
ATOM 729 C C . VAL A 1 99 ? 10.446 -11.241 3.049 1.00 77.25 99 VAL A C 1
ATOM 731 O O . VAL A 1 99 ? 9.314 -11.700 2.935 1.00 77.25 99 VAL A O 1
ATOM 734 N N . ASP A 1 100 ? 10.658 -9.943 3.299 1.00 77.88 100 ASP A N 1
ATOM 735 C CA . ASP A 1 100 ? 9.583 -8.953 3.491 1.00 77.88 100 ASP A CA 1
ATOM 736 C C . ASP A 1 100 ? 8.546 -8.946 2.357 1.00 77.88 100 ASP A C 1
ATOM 738 O O . ASP A 1 100 ? 7.377 -8.660 2.605 1.00 77.88 100 ASP A O 1
ATOM 742 N N . TYR A 1 101 ? 8.950 -9.262 1.123 1.00 71.75 101 TYR A N 1
ATOM 743 C CA . TYR A 1 101 ? 8.058 -9.292 -0.037 1.00 71.75 101 TYR A CA 1
ATOM 744 C C . TYR A 1 101 ? 7.051 -10.450 -0.013 1.00 71.75 101 TYR A C 1
ATOM 746 O O . TYR A 1 101 ? 5.929 -10.278 -0.476 1.00 71.75 101 TYR A O 1
ATOM 754 N N . ASP A 1 102 ? 7.397 -11.584 0.603 1.00 79.12 102 ASP A N 1
ATOM 755 C CA . ASP A 1 102 ? 6.455 -12.703 0.769 1.00 79.12 102 ASP A CA 1
ATOM 756 C C . ASP A 1 102 ? 5.277 -12.316 1.673 1.00 79.12 102 ASP A C 1
ATOM 758 O O . ASP A 1 102 ? 4.247 -12.988 1.724 1.00 79.12 102 ASP A O 1
ATOM 762 N N . CYS A 1 103 ? 5.440 -11.224 2.418 1.00 76.81 103 CYS A N 1
ATOM 763 C CA . CYS A 1 103 ? 4.422 -10.695 3.286 1.00 76.81 103 CYS A CA 1
ATOM 764 C C . CYS A 1 103 ? 3.528 -9.694 2.548 1.00 76.81 103 CYS A C 1
ATOM 766 O O . CYS A 1 103 ? 4.021 -8.823 1.835 1.00 76.81 103 CYS A O 1
ATOM 768 N N . PRO A 1 104 ? 2.205 -9.739 2.745 1.00 72.12 104 PRO A N 1
ATOM 769 C CA . PRO A 1 104 ? 1.300 -8.771 2.141 1.00 72.12 104 PRO A CA 1
ATOM 770 C C . PRO A 1 104 ? 1.442 -7.380 2.778 1.00 72.12 104 PRO A C 1
ATOM 772 O O . PRO A 1 104 ? 1.776 -7.245 3.961 1.00 72.12 104 PRO A O 1
ATOM 775 N N . SER A 1 105 ? 1.128 -6.342 1.996 1.00 67.75 105 SER A N 1
ATOM 776 C CA . SER A 1 105 ? 1.105 -4.937 2.437 1.00 67.75 105 SER A CA 1
ATOM 777 C C . SER A 1 105 ? 2.433 -4.517 3.101 1.00 67.75 105 SER A C 1
ATOM 779 O O . SER A 1 105 ? 3.507 -4.842 2.599 1.00 67.75 105 SER A O 1
ATOM 781 N N . ILE A 1 106 ? 2.401 -3.804 4.224 1.00 68.12 106 ILE A N 1
ATOM 782 C CA . ILE A 1 106 ? 3.580 -3.265 4.918 1.00 68.12 106 ILE A CA 1
ATOM 783 C C . ILE A 1 106 ? 4.286 -4.271 5.838 1.00 68.12 106 ILE A C 1
ATOM 785 O O . ILE A 1 106 ? 5.266 -3.923 6.493 1.00 68.12 106 ILE A O 1
ATOM 789 N N . ARG A 1 107 ? 3.779 -5.504 5.948 1.00 77.12 107 ARG A N 1
ATOM 790 C CA . ARG A 1 107 ? 4.309 -6.491 6.895 1.00 77.12 107 ARG A CA 1
ATOM 791 C C . ARG A 1 107 ? 5.719 -6.915 6.500 1.00 77.12 107 ARG A C 1
ATOM 793 O O . ARG A 1 107 ? 5.982 -7.162 5.323 1.00 77.12 107 ARG A O 1
ATOM 800 N N . LYS A 1 108 ? 6.590 -7.033 7.498 1.00 82.31 108 LYS A N 1
ATOM 801 C CA . LYS A 1 108 ? 7.955 -7.547 7.369 1.00 82.31 108 LYS A CA 1
ATOM 802 C C . LYS A 1 108 ? 7.992 -9.025 7.721 1.00 82.31 108 LYS A C 1
ATOM 804 O O . LYS A 1 108 ? 7.215 -9.489 8.557 1.00 82.31 108 LYS A O 1
ATOM 809 N N . CYS A 1 109 ? 8.903 -9.757 7.099 1.00 86.56 109 CYS A N 1
ATOM 810 C CA . CYS A 1 109 ? 9.135 -11.150 7.430 1.00 86.56 109 CYS A CA 1
ATOM 811 C C . CYS A 1 109 ? 10.075 -11.229 8.633 1.00 86.56 109 CYS A C 1
ATOM 813 O O . CYS A 1 109 ? 11.282 -11.025 8.516 1.00 86.56 109 CYS A O 1
ATOM 815 N N . CYS A 1 110 ? 9.503 -11.491 9.803 1.00 87.12 110 CYS A N 1
ATOM 816 C CA . CYS A 1 110 ? 10.189 -11.416 11.084 1.00 87.12 110 CYS A CA 1
ATOM 817 C C . CYS A 1 110 ? 10.383 -12.801 11.699 1.00 87.12 110 CYS A C 1
ATOM 819 O O . CYS A 1 110 ? 9.514 -13.667 11.599 1.00 87.12 110 CYS A O 1
ATOM 821 N N . GLU A 1 111 ? 11.521 -12.998 12.361 1.00 85.19 111 GLU A N 1
ATOM 822 C CA . GLU A 1 111 ? 11.815 -14.223 13.106 1.00 85.19 111 GLU A CA 1
ATOM 823 C C . GLU A 1 111 ? 10.920 -14.312 14.349 1.00 85.19 111 GLU A C 1
ATOM 825 O O . GLU A 1 111 ? 10.780 -13.336 15.089 1.00 85.19 111 GLU A O 1
ATOM 830 N N . THR A 1 112 ? 10.319 -15.479 14.588 1.00 80.62 112 THR A N 1
ATOM 831 C CA . THR A 1 112 ? 9.521 -15.756 15.789 1.00 80.62 112 THR A CA 1
ATOM 832 C C . THR A 1 112 ? 9.859 -17.129 16.363 1.00 80.62 112 THR A C 1
ATOM 834 O O . THR A 1 112 ? 10.519 -17.941 15.718 1.00 80.62 112 THR A O 1
ATOM 837 N N . MET A 1 113 ? 9.354 -17.434 17.561 1.00 78.25 113 MET A N 1
ATOM 838 C CA . MET A 1 113 ? 9.511 -18.758 18.187 1.00 78.25 113 MET A CA 1
ATOM 839 C C . MET A 1 113 ? 8.926 -19.897 17.333 1.00 78.25 113 MET A C 1
ATOM 841 O O . MET A 1 113 ? 9.390 -21.032 17.416 1.00 78.25 113 MET A O 1
ATOM 845 N N . LEU A 1 114 ? 7.952 -19.577 16.475 1.00 80.44 114 LEU A N 1
ATOM 846 C CA . LEU A 1 114 ? 7.268 -20.502 15.570 1.00 80.44 114 LEU A CA 1
ATOM 847 C C . LEU A 1 114 ? 7.882 -20.527 14.157 1.00 80.44 114 LEU A C 1
ATOM 849 O O . LEU A 1 114 ? 7.296 -21.117 13.251 1.00 80.44 114 LEU A O 1
ATOM 853 N N . GLY A 1 115 ? 9.040 -19.887 13.952 1.00 82.75 115 GLY A N 1
ATOM 854 C CA . GLY A 1 115 ? 9.646 -19.653 12.638 1.00 82.75 115 GLY A CA 1
ATOM 855 C C . GLY A 1 115 ? 9.300 -18.271 12.081 1.00 82.75 115 GLY A C 1
ATOM 856 O O . GLY A 1 115 ? 8.765 -17.413 12.787 1.00 82.75 115 GLY A O 1
ATOM 857 N N . LYS A 1 116 ? 9.603 -18.021 10.808 1.00 86.94 116 LYS A N 1
ATOM 858 C CA . LYS A 1 116 ? 9.393 -16.701 10.197 1.00 86.94 116 LYS A CA 1
ATOM 859 C C . LYS A 1 116 ? 7.923 -16.405 9.919 1.00 86.94 116 LYS A C 1
ATOM 861 O O . LYS A 1 116 ? 7.202 -17.236 9.356 1.00 86.94 116 LYS A O 1
ATOM 866 N N . ARG A 1 117 ? 7.461 -15.220 10.320 1.00 86.62 117 ARG A N 1
ATOM 867 C CA . ARG A 1 117 ? 6.069 -14.769 10.187 1.00 86.62 117 ARG A CA 1
ATOM 868 C C . ARG A 1 117 ? 6.007 -13.329 9.696 1.00 86.62 117 ARG A C 1
ATOM 870 O O . ARG A 1 117 ? 6.863 -12.509 10.012 1.00 86.62 117 ARG A O 1
ATOM 877 N N . CYS A 1 118 ? 4.947 -13.018 8.963 1.00 83.31 118 CYS A N 1
ATOM 878 C CA . CYS A 1 118 ? 4.670 -11.666 8.504 1.00 83.31 118 CYS A CA 1
ATOM 879 C C . CYS A 1 118 ? 4.099 -10.821 9.640 1.00 83.31 118 CYS A C 1
ATOM 881 O O . CYS A 1 118 ? 2.918 -10.941 9.965 1.00 83.31 118 CYS A O 1
ATOM 883 N N . LEU A 1 119 ? 4.934 -9.972 10.235 1.00 80.69 119 LEU A N 1
ATOM 884 C CA . LEU A 1 119 ? 4.563 -9.098 11.343 1.00 80.69 119 LEU A CA 1
ATOM 885 C C . LEU A 1 119 ? 4.529 -7.639 10.903 1.00 80.69 119 LEU A C 1
ATOM 887 O O . LEU A 1 119 ? 5.207 -7.226 9.961 1.00 80.69 119 LEU A O 1
ATOM 891 N N . PHE A 1 120 ? 3.735 -6.842 11.608 1.00 74.56 120 PHE A N 1
ATOM 892 C CA . PHE A 1 120 ? 3.746 -5.402 11.411 1.00 74.56 120 PHE A CA 1
ATOM 893 C C . PHE A 1 120 ? 5.059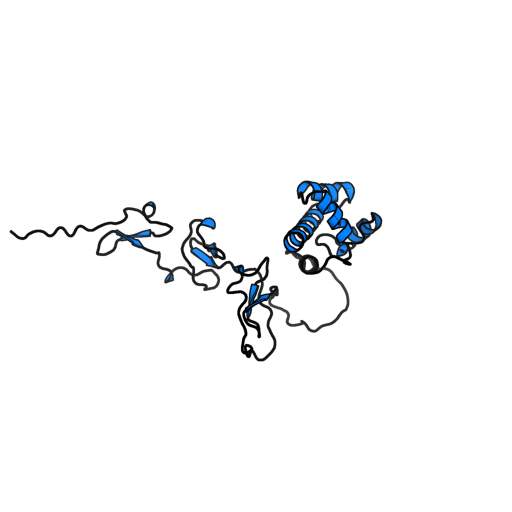 -4.807 11.929 1.00 74.56 120 PHE A C 1
ATOM 895 O O . PHE A 1 120 ? 5.482 -5.143 13.040 1.00 74.56 120 PHE A O 1
ATOM 902 N N . PRO A 1 121 ? 5.715 -3.944 11.140 1.00 76.19 121 PRO A N 1
ATOM 903 C CA . PRO A 1 121 ? 6.939 -3.303 11.573 1.00 76.19 121 PRO A CA 1
ATOM 904 C C . PRO A 1 121 ? 6.675 -2.292 12.696 1.00 76.19 121 PRO A C 1
ATOM 906 O O . PRO A 1 121 ? 5.727 -1.510 12.633 1.00 76.19 121 PRO A O 1
ATOM 909 N N . VAL A 1 122 ? 7.547 -2.264 13.702 1.00 77.44 122 VAL A N 1
ATOM 910 C CA . VAL A 1 122 ? 7.624 -1.170 14.673 1.00 77.44 122 VAL A CA 1
ATOM 911 C C . VAL A 1 122 ? 8.422 -0.017 14.068 1.00 77.44 122 VAL A C 1
ATOM 913 O O . VAL A 1 122 ? 9.455 -0.225 13.435 1.00 77.44 122 VAL A O 1
ATOM 916 N N . GLN A 1 123 ? 7.958 1.217 14.250 1.00 60.41 123 GLN A N 1
ATOM 917 C CA . GLN A 1 123 ? 8.731 2.402 13.882 1.00 60.41 123 GLN A CA 1
ATOM 918 C C . GLN A 1 123 ? 9.706 2.693 15.024 1.00 60.41 123 GLN A C 1
ATOM 920 O O . GLN A 1 123 ? 9.323 3.324 16.009 1.00 60.41 123 GLN A O 1
ATOM 925 N N . THR A 1 124 ? 10.956 2.219 14.956 1.00 46.91 124 THR A N 1
ATOM 926 C CA . THR A 1 124 ? 11.943 2.654 15.950 1.00 46.91 124 THR A CA 1
ATOM 927 C C . THR A 1 124 ? 12.404 4.060 15.585 1.00 46.91 124 THR A C 1
ATOM 929 O O . THR A 1 124 ? 13.414 4.247 14.908 1.00 46.91 124 THR A O 1
ATOM 932 N N . ASN A 1 125 ? 11.694 5.076 16.069 1.00 44.50 125 ASN A N 1
ATOM 933 C CA . ASN A 1 125 ? 12.388 6.316 16.369 1.00 44.50 125 ASN A CA 1
ATOM 934 C C . ASN A 1 125 ? 13.390 5.982 17.476 1.00 44.50 125 ASN A C 1
ATOM 936 O O . ASN A 1 125 ? 13.018 5.580 18.582 1.00 44.50 125 ASN A O 1
ATOM 940 N N . ALA A 1 126 ? 14.681 6.082 17.158 1.00 40.69 126 ALA A N 1
ATOM 941 C CA . ALA A 1 126 ? 15.731 6.038 18.158 1.00 40.69 126 ALA A CA 1
ATOM 942 C C . ALA A 1 126 ? 15.389 7.094 19.222 1.00 40.69 126 ALA A C 1
ATOM 944 O O . ALA A 1 126 ? 15.375 8.283 18.915 1.00 40.69 126 ALA A O 1
ATOM 945 N N . ARG A 1 127 ? 15.102 6.630 20.448 1.00 42.31 127 ARG A N 1
ATOM 946 C CA . ARG A 1 127 ? 14.444 7.317 21.585 1.00 42.31 127 ARG A CA 1
ATOM 947 C C . ARG A 1 127 ? 12.937 7.056 21.677 1.00 42.31 127 ARG A C 1
ATOM 949 O O . ARG A 1 127 ? 12.126 7.947 21.469 1.00 42.31 127 ARG A O 1
ATOM 956 N N . SER A 1 128 ? 12.551 5.887 22.176 1.00 37.91 128 SER A N 1
ATOM 957 C CA . SER A 1 128 ? 12.261 5.732 23.613 1.00 37.91 128 SER A CA 1
ATOM 958 C C . SER A 1 128 ? 11.728 4.329 23.907 1.00 37.91 128 SER A C 1
ATOM 960 O O . SER A 1 128 ? 10.617 3.950 23.550 1.00 37.91 128 SER A O 1
ATOM 962 N N . ASN A 1 129 ? 12.558 3.557 24.607 1.00 39.91 129 ASN A N 1
ATOM 963 C CA . ASN A 1 129 ? 12.142 2.391 25.369 1.00 39.91 129 ASN A CA 1
ATOM 964 C C . ASN A 1 129 ? 11.204 2.876 26.484 1.00 39.91 129 ASN A C 1
ATOM 966 O O . ASN A 1 129 ? 11.662 3.249 27.560 1.00 39.91 129 ASN A O 1
ATOM 970 N N . MET A 1 130 ? 9.902 2.931 26.213 1.00 40.53 130 MET A N 1
ATOM 971 C CA . MET A 1 130 ? 8.889 3.052 27.260 1.00 40.53 130 MET A CA 1
ATOM 972 C C . MET A 1 130 ? 7.554 2.454 26.803 1.00 40.53 130 MET A C 1
ATOM 974 O O . MET A 1 130 ? 6.501 3.061 26.941 1.00 40.53 130 MET A O 1
ATOM 978 N N . TYR A 1 131 ? 7.579 1.211 26.310 1.00 38.25 131 TYR A N 1
ATOM 979 C CA . TYR A 1 131 ? 6.369 0.400 26.081 1.00 38.25 131 TYR A CA 1
ATOM 980 C C . TYR A 1 131 ? 5.740 -0.119 27.395 1.00 38.25 131 TYR A C 1
ATOM 982 O O . TYR A 1 131 ? 5.085 -1.156 27.437 1.00 38.25 131 TYR A O 1
ATOM 990 N N . LEU A 1 132 ? 5.968 0.605 28.493 1.00 42.59 132 LEU A N 1
ATOM 991 C CA . LEU A 1 132 ? 5.405 0.371 29.816 1.00 42.59 132 LEU A CA 1
ATOM 992 C C . LEU A 1 132 ? 5.118 1.721 30.484 1.00 42.59 132 LEU A C 1
ATOM 994 O O . LEU A 1 132 ? 5.731 2.068 31.488 1.00 42.59 132 LEU A O 1
ATOM 998 N N . ALA A 1 133 ? 4.179 2.495 29.944 1.00 30.31 133 ALA A N 1
ATOM 999 C CA . ALA A 1 133 ? 3.502 3.518 30.734 1.00 30.31 133 ALA A CA 1
ATOM 1000 C C . ALA A 1 133 ? 2.070 3.737 30.233 1.00 30.31 133 ALA A C 1
ATOM 1002 O O . ALA A 1 133 ? 1.818 4.104 29.092 1.00 30.31 133 ALA A O 1
ATOM 1003 N N . ARG A 1 134 ? 1.148 3.433 31.142 1.00 34.91 134 ARG A N 1
ATOM 1004 C CA . ARG A 1 134 ? -0.305 3.587 31.098 1.00 34.91 134 ARG A CA 1
ATOM 1005 C C . ARG A 1 134 ? -0.758 5.004 30.708 1.00 34.91 134 ARG A C 1
ATOM 1007 O O . ARG A 1 134 ? -0.104 5.973 31.061 1.00 34.91 134 ARG A O 1
ATOM 1014 N N . ILE A 1 135 ? -1.933 5.055 30.070 1.00 48.31 135 ILE A N 1
ATOM 1015 C CA . ILE A 1 135 ? -3.049 6.002 30.273 1.00 48.31 135 ILE A CA 1
ATOM 1016 C C . ILE A 1 135 ? -2.689 7.241 31.114 1.00 48.31 135 ILE A C 1
ATOM 1018 O O . ILE A 1 135 ? -2.570 7.093 32.323 1.00 48.31 135 ILE A O 1
ATOM 1022 N N . THR A 1 136 ? -2.599 8.420 30.487 1.00 34.09 136 THR A N 1
ATOM 1023 C CA . THR A 1 136 ? -3.302 9.678 30.843 1.00 34.09 136 THR A CA 1
ATOM 1024 C C . THR A 1 136 ? -2.788 10.842 29.989 1.00 34.09 136 THR A C 1
ATOM 1026 O O . THR A 1 136 ? -1.593 10.956 29.743 1.00 34.09 136 THR A O 1
ATOM 1029 N N . ASP A 1 137 ? -3.730 11.711 29.629 1.00 31.03 137 ASP A N 1
ATOM 1030 C CA . ASP A 1 137 ? -3.585 13.096 29.172 1.00 31.03 137 ASP A CA 1
ATOM 1031 C C . ASP A 1 137 ? -3.071 13.351 27.752 1.00 31.03 137 ASP A C 1
ATOM 1033 O O . ASP A 1 137 ? -1.913 13.162 27.391 1.00 31.03 137 ASP A O 1
ATOM 1037 N N . GLY A 1 138 ? -4.009 13.831 26.930 1.00 43.81 138 GLY A N 1
ATOM 1038 C CA . GLY A 1 138 ? -3.731 14.296 25.587 1.00 43.81 138 GLY A CA 1
ATOM 1039 C C . GLY A 1 138 ? -2.838 15.530 25.575 1.00 43.81 138 GLY A C 1
ATOM 1040 O O . GLY A 1 138 ? -2.939 16.387 26.443 1.00 43.81 138 GLY A O 1
ATOM 1041 N N . ILE A 1 139 ? -2.024 15.622 24.528 1.00 33.75 139 ILE A N 1
ATOM 1042 C CA . ILE A 1 139 ? -1.827 16.803 23.686 1.00 33.75 139 ILE A CA 1
ATOM 1043 C C . ILE A 1 139 ? -1.142 16.349 22.387 1.00 33.75 139 ILE A C 1
ATOM 1045 O O . ILE A 1 139 ? -0.386 15.383 22.335 1.00 33.75 139 ILE A O 1
ATOM 1049 N N . ASP A 1 140 ? -1.532 17.075 21.350 1.00 40.94 140 ASP A N 1
ATOM 1050 C CA . ASP A 1 140 ? -1.149 17.114 19.945 1.00 40.94 140 ASP A CA 1
ATOM 1051 C C . ASP A 1 140 ? 0.365 17.120 19.650 1.00 40.94 140 ASP A C 1
ATOM 1053 O O . ASP A 1 140 ? 1.107 17.907 20.238 1.00 40.94 140 ASP A O 1
ATOM 1057 N N . TYR A 1 141 ? 0.799 16.328 18.659 1.00 29.69 141 TYR A N 1
ATOM 1058 C CA . TYR A 1 141 ? 1.822 16.795 17.719 1.00 29.69 141 TYR A CA 1
ATOM 1059 C C . TYR A 1 141 ? 1.787 16.047 16.377 1.00 29.69 141 TYR A C 1
ATOM 1061 O O . TYR A 1 141 ? 1.830 14.819 16.291 1.00 29.69 141 TYR A O 1
ATOM 1069 N N . SER A 1 142 ? 1.742 16.851 15.321 1.00 41.91 142 SER A N 1
ATOM 1070 C CA . SER A 1 142 ? 1.898 16.539 13.904 1.00 41.91 142 SER A CA 1
ATOM 1071 C C . SER A 1 142 ? 3.192 15.793 13.560 1.00 41.91 142 SER A C 1
ATOM 1073 O O . SER A 1 142 ? 4.247 16.205 14.030 1.00 41.91 142 SER A O 1
ATOM 1075 N N . MET A 1 143 ? 3.142 14.820 12.636 1.00 31.25 143 MET A N 1
ATOM 1076 C CA . MET A 1 143 ? 4.125 14.653 11.547 1.00 31.25 143 MET A CA 1
ATOM 1077 C C . MET A 1 143 ? 3.688 13.582 10.529 1.00 31.25 143 MET A C 1
ATOM 1079 O O . MET A 1 143 ? 2.914 12.678 10.829 1.00 31.25 143 MET A O 1
ATOM 1083 N N . GLN A 1 144 ? 4.128 13.778 9.287 1.00 43.41 144 GLN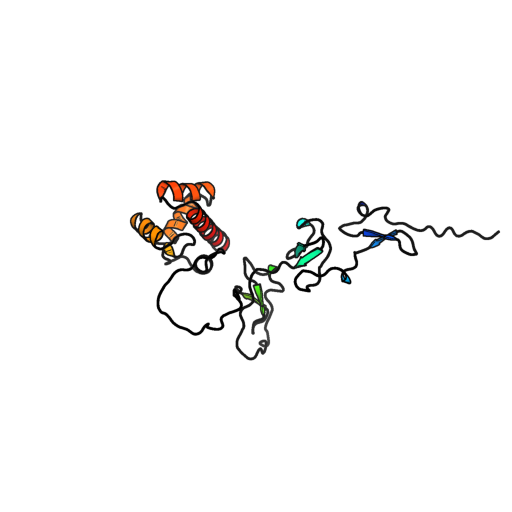 A N 1
ATOM 1084 C CA . GLN A 1 144 ? 3.661 13.152 8.051 1.00 43.41 144 GLN A CA 1
ATOM 1085 C C . GLN A 1 144 ? 4.120 11.690 7.903 1.00 43.41 144 GLN A C 1
ATOM 1087 O O . GLN A 1 144 ? 5.305 11.389 7.969 1.00 43.41 144 GLN A O 1
ATOM 1092 N N . GLY A 1 145 ? 3.154 10.807 7.654 1.00 43.03 145 GLY A N 1
ATOM 1093 C CA . GLY A 1 145 ? 3.282 9.353 7.498 1.00 43.03 145 GLY A CA 1
ATOM 1094 C C . GLY A 1 145 ? 1.956 8.731 7.942 1.00 43.03 145 GLY A C 1
ATOM 1095 O O . GLY A 1 145 ? 1.338 9.267 8.861 1.00 43.03 145 GLY A O 1
ATOM 1096 N N . SER A 1 146 ? 1.436 7.706 7.255 1.00 43.91 146 SER A N 1
ATOM 1097 C CA . SER A 1 146 ? 0.105 7.126 7.534 1.00 43.91 146 SER A CA 1
ATOM 1098 C C . SER A 1 146 ? -0.112 6.939 9.042 1.00 43.91 146 SER A C 1
ATOM 1100 O O . SER A 1 146 ? 0.624 6.192 9.684 1.00 43.91 146 SER A O 1
ATOM 1102 N N . SER A 1 147 ? -1.076 7.676 9.607 1.00 47.12 147 SER A N 1
ATOM 1103 C CA . SER A 1 147 ? -1.321 7.751 11.055 1.00 47.12 147 SER A CA 1
ATOM 1104 C C . SER A 1 147 ? -1.485 6.352 11.658 1.00 47.12 147 SER A C 1
ATOM 1106 O O . SER A 1 147 ? -2.095 5.497 11.029 1.00 47.12 147 SER A O 1
ATOM 1108 N N . V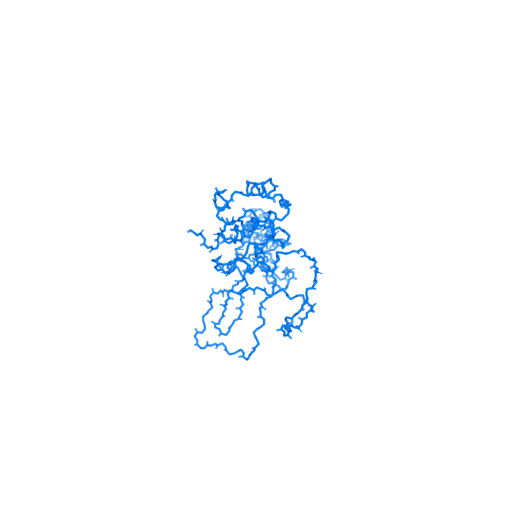AL A 1 148 ? -1.029 6.129 12.895 1.00 48.22 148 VAL A N 1
ATOM 1109 C CA . VAL A 1 148 ? -1.278 4.894 13.676 1.00 48.22 148 VAL A CA 1
ATOM 1110 C C . VAL A 1 148 ? -2.754 4.456 13.612 1.00 48.22 148 VAL A C 1
ATOM 1112 O O . VAL A 1 148 ? -3.042 3.269 13.518 1.00 48.22 148 VAL A O 1
ATOM 1115 N N . LYS A 1 149 ? -3.682 5.419 13.511 1.00 52.28 149 LYS A N 1
ATOM 1116 C CA . LYS A 1 149 ? -5.123 5.184 13.316 1.00 52.28 149 LYS A CA 1
ATOM 1117 C C . LYS A 1 149 ? -5.479 4.483 12.004 1.00 52.28 149 LYS A C 1
ATOM 1119 O O . LYS A 1 149 ? -6.381 3.659 11.975 1.00 52.28 149 LYS A O 1
ATOM 1124 N N . HIS A 1 150 ? -4.774 4.806 10.921 1.00 45.69 150 HIS A N 1
ATOM 1125 C CA . HIS A 1 150 ? -4.926 4.138 9.625 1.00 45.69 150 HIS A CA 1
ATOM 1126 C C . HIS A 1 150 ? -4.609 2.648 9.752 1.00 45.69 150 HIS A C 1
ATOM 1128 O O . HIS A 1 150 ? -5.346 1.814 9.241 1.00 45.69 150 HIS A O 1
ATOM 1134 N N . LEU A 1 151 ? -3.548 2.321 10.492 1.00 50.34 151 LEU A N 1
ATOM 1135 C CA . LEU A 1 151 ? -3.109 0.944 10.706 1.00 50.34 151 LEU A CA 1
ATOM 1136 C C . LEU A 1 151 ? -4.070 0.173 11.619 1.00 50.34 151 LEU A C 1
ATOM 1138 O O . LEU A 1 151 ? -4.452 -0.943 11.280 1.00 50.34 151 LEU A O 1
ATOM 1142 N N . GLU A 1 152 ? -4.521 0.776 12.722 1.00 54.09 152 GLU A N 1
ATOM 1143 C CA . GLU A 1 152 ? -5.529 0.175 13.611 1.00 54.09 152 GLU A CA 1
ATOM 1144 C C . GLU A 1 152 ? -6.866 -0.060 12.899 1.00 54.09 152 GLU A C 1
ATOM 1146 O O . GLU A 1 152 ? -7.539 -1.061 13.144 1.00 54.09 152 GLU A O 1
ATOM 1151 N N . PHE A 1 153 ? -7.271 0.838 11.998 1.00 53.12 153 PHE A N 1
ATOM 1152 C CA . PHE A 1 153 ? -8.528 0.700 11.270 1.00 53.12 153 PHE A CA 1
ATOM 1153 C C . PHE A 1 153 ? -8.493 -0.454 10.267 1.00 53.12 153 PHE A C 1
ATOM 1155 O O . PHE A 1 153 ? -9.403 -1.281 10.252 1.00 53.12 153 PHE A O 1
ATOM 1162 N N . VAL A 1 154 ? -7.422 -0.531 9.477 1.00 54.06 154 VAL A N 1
ATOM 1163 C CA . VAL A 1 154 ? -7.278 -1.492 8.378 1.00 54.06 154 VAL A CA 1
ATOM 1164 C C . VAL A 1 154 ? -7.155 -2.943 8.876 1.00 54.06 154 VAL A C 1
ATOM 1166 O O . VAL A 1 154 ? -7.519 -3.857 8.146 1.00 54.06 154 VAL A O 1
ATOM 1169 N N . CYS A 1 155 ? -6.708 -3.176 10.116 1.00 47.91 155 CYS A N 1
ATOM 1170 C CA . CYS A 1 155 ? -6.359 -4.516 10.607 1.00 47.91 155 CYS A CA 1
ATOM 1171 C C . CYS A 1 155 ? -7.467 -5.313 11.326 1.00 47.91 155 CYS A C 1
ATOM 1173 O O . CYS A 1 155 ? -7.220 -6.474 11.647 1.00 47.91 155 CYS A O 1
ATOM 1175 N N . GLU A 1 156 ? -8.649 -4.752 11.609 1.00 53.94 156 GLU A N 1
ATOM 1176 C CA . GLU A 1 156 ? -9.702 -5.470 12.360 1.00 53.94 156 GLU A CA 1
ATOM 1177 C C . GLU A 1 156 ? -11.063 -5.435 11.649 1.00 53.94 156 GLU A C 1
ATOM 1179 O O . GLU A 1 156 ? -11.303 -4.613 10.760 1.00 53.94 156 GLU A O 1
ATOM 1184 N N . SER A 1 157 ? -11.975 -6.316 12.076 1.00 53.22 157 SER A N 1
ATOM 1185 C CA . SER A 1 157 ? -13.367 -6.347 11.628 1.00 53.22 157 SER A CA 1
ATOM 1186 C C . SER A 1 157 ? -14.072 -5.014 11.912 1.00 53.22 157 SER A C 1
ATOM 1188 O O . SER A 1 157 ? -13.939 -4.405 12.974 1.00 53.22 157 SER A O 1
ATOM 1190 N N . LEU A 1 158 ? -14.824 -4.542 10.918 1.00 62.88 158 LEU A N 1
ATOM 1191 C CA . LEU A 1 158 ? -15.377 -3.185 10.862 1.00 62.88 158 LEU A CA 1
ATOM 1192 C C . LEU A 1 158 ? -16.623 -2.990 11.750 1.00 62.88 158 LEU A C 1
ATOM 1194 O O . LEU A 1 158 ? -17.136 -1.876 11.846 1.00 62.88 158 LEU A O 1
ATOM 1198 N N . GLU A 1 159 ? -17.108 -4.066 12.378 1.00 56.56 159 GLU A N 1
ATOM 1199 C CA . GLU A 1 159 ? -18.500 -4.216 12.826 1.00 56.56 159 GLU A CA 1
ATOM 1200 C C . GLU A 1 159 ? -18.952 -3.226 13.909 1.00 56.56 159 GLU A C 1
ATOM 1202 O O . GLU A 1 159 ? -20.144 -2.967 13.993 1.00 56.56 159 GLU A O 1
ATOM 1207 N N . GLU A 1 160 ? -18.057 -2.568 14.658 1.00 63.66 160 GLU A N 1
ATOM 1208 C CA . GLU A 1 160 ? -18.474 -1.582 15.678 1.00 63.66 160 GLU A CA 1
ATOM 1209 C C . GLU A 1 160 ? -17.618 -0.306 15.763 1.00 63.66 160 GLU A C 1
ATOM 1211 O O . GLU A 1 160 ? -17.795 0.512 16.675 1.00 63.66 160 GLU A O 1
ATOM 1216 N N . LYS A 1 161 ? -16.703 -0.085 14.810 1.00 75.31 161 LYS A N 1
ATOM 1217 C CA . LYS A 1 161 ? -15.789 1.067 14.862 1.00 75.31 161 LYS A CA 1
ATOM 1218 C C . LYS A 1 161 ? -16.526 2.383 14.605 1.00 75.31 161 LYS A C 1
ATOM 1220 O O . LYS A 1 161 ? -17.303 2.512 13.657 1.00 75.31 161 LYS A O 1
ATOM 1225 N N . ASP A 1 162 ? -16.244 3.375 15.445 1.00 81.12 162 ASP A N 1
ATOM 1226 C CA . ASP A 1 162 ? -16.701 4.754 15.254 1.00 81.12 162 ASP A CA 1
ATOM 1227 C C . ASP A 1 162 ? -16.115 5.337 13.957 1.00 81.12 162 ASP A C 1
ATOM 1229 O O . ASP A 1 162 ? -14.997 4.990 13.561 1.00 81.12 162 ASP A O 1
ATOM 1233 N N . VAL A 1 163 ? -16.844 6.241 13.298 1.00 85.88 163 VAL A N 1
ATOM 1234 C CA . VAL A 1 163 ? -16.373 6.925 12.082 1.00 85.88 163 VAL A CA 1
ATOM 1235 C C . VAL A 1 163 ? -15.021 7.631 12.286 1.00 85.88 163 VAL A C 1
ATOM 1237 O O . VAL A 1 163 ? -14.226 7.745 11.353 1.00 85.88 163 VAL A O 1
ATOM 1240 N N . GLN A 1 164 ? -14.717 8.051 13.519 1.00 84.31 164 GLN A N 1
ATOM 1241 C CA . GLN A 1 164 ? -13.451 8.669 13.913 1.00 84.31 164 GLN A CA 1
ATOM 1242 C C . GLN A 1 164 ? -12.240 7.723 13.814 1.00 84.31 164 GLN A C 1
ATOM 1244 O O . GLN A 1 164 ? -11.093 8.180 13.818 1.00 84.31 164 GLN A O 1
ATOM 1249 N N . ALA A 1 165 ? -12.462 6.408 13.755 1.00 80.31 165 ALA A N 1
ATOM 1250 C CA . ALA A 1 165 ? -11.385 5.442 13.577 1.00 80.31 165 ALA A CA 1
ATOM 1251 C C . ALA A 1 165 ? -10.794 5.493 12.155 1.00 80.31 165 ALA A C 1
ATOM 1253 O O . ALA A 1 165 ? -9.645 5.106 11.962 1.00 80.31 165 ALA A O 1
ATOM 1254 N N . ILE A 1 166 ? -11.536 6.016 11.170 1.00 83.06 166 ILE A N 1
ATOM 1255 C CA . ILE A 1 166 ? -11.081 6.110 9.780 1.00 83.06 166 ILE A CA 1
ATOM 1256 C C . ILE A 1 166 ? -10.017 7.207 9.646 1.00 83.06 166 ILE A C 1
ATOM 1258 O O . ILE A 1 166 ? -10.189 8.341 10.107 1.00 83.06 166 ILE A O 1
ATOM 1262 N N . ALA A 1 167 ? -8.913 6.897 8.961 1.00 83.06 167 ALA A N 1
ATOM 1263 C CA . ALA A 1 167 ? -7.862 7.878 8.715 1.00 83.06 167 ALA A CA 1
ATOM 1264 C C . ALA A 1 167 ? -8.411 9.113 7.979 1.00 83.06 167 ALA A C 1
ATOM 1266 O O . ALA A 1 167 ? -9.246 9.017 7.087 1.00 83.06 167 ALA A O 1
ATOM 1267 N N . GLY A 1 168 ? -7.946 10.302 8.359 1.00 84.56 168 GLY A N 1
ATOM 1268 C CA . GLY A 1 168 ? -8.473 11.565 7.833 1.00 84.56 168 GLY A CA 1
ATOM 1269 C C . GLY A 1 168 ? -9.689 12.105 8.591 1.00 84.56 168 GLY A C 1
ATOM 1270 O O . GLY A 1 168 ? -9.899 13.318 8.562 1.00 84.56 168 GLY A O 1
ATOM 1271 N N . ILE A 1 169 ? -10.415 11.279 9.355 1.00 85.81 169 ILE A N 1
ATOM 1272 C CA . ILE A 1 169 ? -11.583 11.706 10.138 1.00 85.81 169 ILE A CA 1
ATOM 1273 C C . ILE A 1 169 ? -11.181 11.988 11.591 1.00 85.81 169 ILE A C 1
ATOM 1275 O O . ILE A 1 169 ? -11.197 11.135 12.473 1.00 85.81 169 ILE A O 1
ATOM 1279 N N . GLY A 1 170 ? -10.784 13.234 11.851 1.00 80.00 170 GLY A N 1
ATOM 1280 C CA . GLY A 1 170 ? -10.524 13.708 13.213 1.00 80.00 170 GLY A CA 1
ATOM 1281 C C . GLY A 1 170 ? -11.811 13.921 14.029 1.00 80.00 170 GLY A C 1
ATOM 1282 O O . GLY A 1 170 ? -12.897 13.956 13.454 1.00 80.00 170 GLY A O 1
ATOM 1283 N N . PRO A 1 171 ? -11.711 14.173 15.349 1.00 79.12 171 PRO A N 1
ATOM 1284 C CA . PRO A 1 171 ? -12.873 14.359 16.231 1.00 79.12 171 PRO A CA 1
ATOM 1285 C C . PRO A 1 171 ? -13.835 15.471 15.783 1.00 79.12 171 PRO A C 1
ATOM 1287 O O . PRO A 1 171 ? -15.036 15.410 16.033 1.00 79.12 171 PRO A O 1
ATOM 1290 N N . VAL A 1 172 ? -13.304 16.507 15.121 1.00 85.12 172 VAL A N 1
ATOM 1291 C CA . VAL A 1 172 ? -14.090 17.625 14.575 1.00 85.12 172 VAL A CA 1
ATOM 1292 C C . VAL A 1 172 ? -14.993 17.151 13.436 1.00 85.12 172 VAL A C 1
ATOM 1294 O O . VAL A 1 172 ? -16.195 17.410 13.460 1.00 85.12 172 VAL A O 1
ATOM 1297 N N . TYR A 1 173 ? -14.429 16.417 12.472 1.00 86.75 173 TYR A N 1
ATOM 1298 C CA . TYR A 1 173 ? -15.190 15.857 11.357 1.00 86.75 173 TYR A CA 1
ATOM 1299 C C . TYR A 1 173 ? -16.093 14.714 11.811 1.00 86.75 173 TYR A C 1
ATOM 1301 O O . TYR A 1 173 ? -17.228 14.652 11.360 1.00 86.75 173 TYR A O 1
ATOM 1309 N N . ALA A 1 174 ? -15.650 13.882 12.758 1.00 85.94 174 ALA A N 1
ATOM 1310 C CA . ALA A 1 174 ? -16.466 12.821 13.340 1.00 85.94 174 ALA A CA 1
ATOM 1311 C C . ALA A 1 174 ? -17.763 13.382 13.937 1.00 85.94 174 ALA A C 1
ATOM 1313 O O . ALA A 1 174 ? -18.843 12.977 13.531 1.00 85.94 174 ALA A O 1
ATOM 1314 N N . LYS A 1 175 ? -17.685 14.424 14.781 1.00 87.31 175 LYS A N 1
ATOM 1315 C CA . LYS A 1 175 ? -18.882 15.094 15.324 1.00 87.31 175 LYS A CA 1
ATOM 1316 C C . LYS A 1 175 ? -19.823 15.633 14.244 1.00 87.31 175 LYS A C 1
ATOM 1318 O O . LYS A 1 175 ? -21.031 15.689 14.470 1.00 87.31 175 LYS A O 1
ATOM 1323 N N . HIS A 1 176 ? -19.293 16.089 13.109 1.00 87.56 176 HIS A N 1
ATOM 1324 C CA . HIS A 1 176 ? -20.112 16.552 11.988 1.00 87.56 176 HIS A CA 1
ATOM 1325 C C . HIS A 1 176 ? -20.771 15.382 11.246 1.00 87.56 176 HIS A C 1
ATOM 1327 O O . HIS A 1 176 ? -21.972 15.420 10.992 1.00 87.56 176 HIS A O 1
ATOM 1333 N N . LEU A 1 177 ? -20.008 14.325 10.975 1.00 85.94 177 LEU A N 1
ATOM 1334 C CA . LEU A 1 177 ? -20.456 13.101 10.318 1.00 85.94 177 LEU A CA 1
ATOM 1335 C C . LEU A 1 177 ? -21.543 12.389 11.125 1.00 85.94 177 LEU A C 1
ATOM 1337 O O . LEU A 1 177 ? -22.591 12.069 10.571 1.00 85.94 177 LEU A O 1
ATOM 1341 N N . THR A 1 178 ? -21.378 12.270 12.444 1.00 87.88 178 THR A N 1
ATOM 1342 C CA . THR A 1 178 ? -22.396 11.710 13.345 1.00 87.88 178 THR A CA 1
ATOM 1343 C C . THR A 1 178 ? -23.718 12.478 13.256 1.00 87.88 178 THR A C 1
ATOM 1345 O O . THR A 1 178 ? -24.783 11.869 13.245 1.00 87.88 178 THR A O 1
ATOM 1348 N N . LYS A 1 179 ? -23.683 13.815 13.129 1.00 88.00 179 LYS A N 1
ATOM 1349 C CA . LYS A 1 179 ? -24.905 14.628 12.953 1.00 88.00 179 LYS A CA 1
ATOM 1350 C C . LYS A 1 179 ? -25.599 14.390 11.613 1.00 88.00 179 LYS A C 1
ATOM 1352 O O . LYS A 1 179 ? -26.804 14.596 11.526 1.00 88.00 179 LYS A O 1
ATOM 1357 N N . GLN A 1 180 ? -24.850 13.983 10.593 1.00 85.62 180 GLN A N 1
ATOM 1358 C CA . GLN A 1 180 ? -25.380 13.608 9.283 1.00 85.62 180 GLN A CA 1
ATOM 1359 C C . GLN A 1 180 ? -25.781 12.123 9.198 1.00 85.62 180 GLN A C 1
ATOM 1361 O O . GLN A 1 180 ? -26.201 11.669 8.139 1.00 85.62 180 GLN A O 1
ATOM 1366 N N . GLY A 1 181 ? -25.675 11.365 10.296 1.00 85.88 181 GLY A N 1
ATOM 1367 C CA . GLY A 1 181 ? -26.011 9.939 10.336 1.00 85.88 181 GLY A CA 1
ATOM 1368 C C . GLY A 1 181 ? -24.860 8.997 9.968 1.00 85.88 181 GLY A C 1
ATOM 1369 O O . GLY A 1 181 ? -25.087 7.806 9.809 1.00 85.88 181 GLY A O 1
ATOM 1370 N N . PHE A 1 182 ? -23.630 9.505 9.854 1.00 87.69 182 PHE A N 1
ATOM 1371 C CA . PHE A 1 182 ? -22.408 8.715 9.675 1.00 87.69 182 PHE A CA 1
ATOM 1372 C C . PHE A 1 182 ? -21.696 8.562 11.022 1.00 87.69 182 PHE A C 1
ATOM 1374 O O . PHE A 1 182 ? -20.640 9.142 11.260 1.00 87.69 182 PHE A O 1
ATOM 1381 N N . ASP A 1 183 ? -22.320 7.846 11.948 1.00 83.50 183 ASP A N 1
ATOM 1382 C CA . ASP A 1 183 ? -21.796 7.570 13.288 1.00 83.50 183 ASP A CA 1
ATOM 1383 C C . ASP A 1 183 ? -20.797 6.402 13.297 1.00 83.50 183 ASP A C 1
ATOM 1385 O O . ASP A 1 183 ? -19.816 6.416 14.044 1.00 83.50 183 ASP A O 1
ATOM 1389 N N . LYS A 1 184 ? -20.997 5.418 12.418 1.00 86.06 184 LYS A N 1
ATOM 1390 C CA . LYS A 1 184 ? -20.158 4.220 12.325 1.00 86.06 184 LYS A CA 1
ATOM 1391 C C . LYS A 1 184 ? -19.361 4.156 11.030 1.00 86.06 184 LYS A C 1
ATOM 1393 O O . LYS A 1 184 ? -19.788 4.612 9.968 1.00 86.06 184 LYS A O 1
ATOM 1398 N N . ALA A 1 185 ? -18.201 3.510 11.104 1.00 87.19 185 ALA A N 1
ATOM 1399 C CA . ALA A 1 185 ? -17.306 3.359 9.969 1.00 87.19 185 ALA A CA 1
ATOM 1400 C C . ALA A 1 185 ? -17.931 2.567 8.806 1.00 87.19 185 ALA A C 1
ATOM 1402 O O . ALA A 1 185 ? -17.685 2.892 7.643 1.00 87.19 185 ALA A O 1
ATOM 1403 N N . TYR A 1 186 ? -18.788 1.580 9.100 1.00 85.25 186 TYR A N 1
ATOM 1404 C CA . TYR A 1 186 ? -19.467 0.791 8.065 1.00 85.25 186 TYR A CA 1
ATOM 1405 C C . TYR A 1 186 ? -20.479 1.617 7.265 1.00 85.25 186 TYR A C 1
ATOM 1407 O O . TYR A 1 186 ? -20.724 1.312 6.101 1.00 85.25 186 TYR A O 1
ATOM 1415 N N . VAL A 1 187 ? -21.036 2.685 7.847 1.00 89.19 187 VAL A N 1
ATOM 1416 C CA . VAL A 1 187 ? -21.971 3.579 7.147 1.00 89.19 187 VAL A CA 1
ATOM 1417 C C . VAL A 1 187 ? -21.219 4.367 6.076 1.00 89.19 187 VAL A C 1
ATOM 1419 O O . VAL A 1 187 ? -21.651 4.432 4.924 1.00 89.19 187 VAL A O 1
ATOM 1422 N N . LEU A 1 188 ? -20.044 4.903 6.426 1.00 89.56 188 LEU A N 1
ATOM 1423 C CA . LEU A 1 188 ? -19.194 5.623 5.475 1.00 89.56 188 LEU A CA 1
ATOM 1424 C C . LEU A 1 188 ? -18.601 4.682 4.415 1.00 89.56 188 LEU A C 1
ATOM 1426 O O . LEU A 1 188 ? -18.519 5.047 3.241 1.00 89.56 188 LEU A O 1
ATOM 1430 N N . LEU A 1 189 ? -18.260 3.449 4.804 1.00 90.00 189 LEU A N 1
ATOM 1431 C CA . LEU A 1 189 ? -17.878 2.389 3.873 1.00 90.00 189 LEU A CA 1
ATOM 1432 C C . LEU A 1 189 ? -19.013 2.055 2.891 1.00 90.00 189 LEU A C 1
ATOM 1434 O O . LEU A 1 189 ? -18.762 1.920 1.698 1.00 90.00 189 LEU A O 1
ATOM 1438 N N . GLY A 1 190 ? -20.261 1.966 3.356 1.00 89.19 190 GLY A N 1
ATOM 1439 C CA . GLY A 1 190 ? -21.419 1.729 2.492 1.00 89.19 190 GLY A CA 1
ATOM 1440 C C . GLY A 1 190 ? -21.522 2.776 1.383 1.00 89.19 190 GLY A C 1
ATOM 1441 O O . GLY A 1 190 ? -21.625 2.431 0.206 1.00 89.19 190 GLY A O 1
ATOM 1442 N N . GLN A 1 191 ? -21.376 4.054 1.736 1.00 91.44 191 GLN A N 1
ATOM 1443 C CA . GLN A 1 191 ? -21.371 5.145 0.760 1.00 91.44 191 GLN A CA 1
ATOM 1444 C C . GLN A 1 191 ? -20.172 5.083 -0.202 1.00 91.44 191 GLN A C 1
ATOM 1446 O O . GLN A 1 191 ? -20.316 5.323 -1.403 1.00 91.44 191 GLN A O 1
ATOM 1451 N N . PHE A 1 192 ? -18.991 4.713 0.296 1.00 91.75 192 PHE A N 1
ATOM 1452 C CA . PHE A 1 192 ? -17.806 4.473 -0.530 1.00 91.75 192 PHE A CA 1
ATOM 1453 C C . PHE A 1 192 ? -18.030 3.370 -1.582 1.00 91.75 192 PHE A C 1
ATOM 1455 O O . PHE A 1 192 ? -17.625 3.514 -2.741 1.00 91.75 192 PHE A O 1
ATOM 1462 N N . LEU A 1 193 ? -18.724 2.294 -1.206 1.00 87.50 193 LEU A N 1
ATOM 1463 C CA . LEU A 1 193 ? -19.062 1.186 -2.101 1.00 87.50 193 LEU A CA 1
ATOM 1464 C C . LEU A 1 193 ? -20.142 1.565 -3.125 1.00 87.50 193 LEU A C 1
ATOM 1466 O O . LEU A 1 193 ? -20.044 1.150 -4.281 1.00 87.50 193 LEU A O 1
ATOM 1470 N N . VAL A 1 194 ? -21.114 2.410 -2.756 1.00 91.12 194 VAL A N 1
ATOM 1471 C CA . VAL A 1 194 ? -22.098 2.979 -3.703 1.00 91.12 194 VAL A CA 1
ATOM 1472 C C . VAL A 1 194 ? -21.397 3.761 -4.818 1.00 91.12 194 VAL A C 1
ATOM 1474 O O . VAL A 1 194 ? -21.751 3.623 -5.989 1.00 91.12 194 VAL A O 1
ATOM 1477 N N . LEU A 1 195 ? -20.341 4.506 -4.480 1.00 89.69 195 LEU A N 1
ATOM 1478 C CA . LEU A 1 195 ? -19.498 5.230 -5.442 1.00 89.69 195 LEU A CA 1
ATOM 1479 C C . LEU A 1 195 ? -18.484 4.331 -6.171 1.00 89.69 195 LEU A C 1
ATOM 1481 O O . LEU A 1 195 ? -17.539 4.826 -6.789 1.00 89.69 195 LEU A O 1
ATOM 1485 N N . LYS A 1 196 ? -18.665 3.004 -6.114 1.00 89.25 196 LYS A N 1
ATOM 1486 C CA . LYS A 1 196 ? -17.848 1.992 -6.803 1.00 89.25 196 LYS A CA 1
ATOM 1487 C C . LYS A 1 196 ? -16.349 2.155 -6.560 1.00 89.25 196 LYS A C 1
ATOM 1489 O O . LYS A 1 196 ? -15.547 1.868 -7.446 1.00 89.25 196 LYS A O 1
ATOM 1494 N N . ARG A 1 197 ? -15.971 2.637 -5.370 1.00 87.12 197 ARG A N 1
ATOM 1495 C CA . ARG A 1 197 ? -14.569 2.868 -4.993 1.00 87.12 197 ARG A CA 1
ATOM 1496 C C . ARG A 1 197 ? -13.854 3.861 -5.924 1.00 87.12 197 ARG A C 1
ATOM 1498 O O . ARG A 1 197 ? -12.631 3.856 -6.018 1.00 87.12 197 ARG A O 1
ATOM 1505 N N . HIS A 1 198 ? -14.592 4.723 -6.627 1.00 90.94 198 HIS A N 1
ATOM 1506 C CA . HIS A 1 198 ? -13.997 5.689 -7.541 1.00 90.94 198 HIS A CA 1
ATOM 1507 C C . HIS A 1 198 ? -13.426 6.877 -6.766 1.00 90.94 198 HIS A C 1
ATOM 1509 O O . HIS A 1 198 ? -14.167 7.687 -6.203 1.00 90.94 198 HIS A O 1
ATOM 1515 N N . ARG A 1 199 ? -12.098 7.026 -6.808 1.00 88.94 199 ARG A N 1
ATOM 1516 C CA . ARG A 1 199 ? -11.347 8.045 -6.061 1.00 88.94 199 ARG A CA 1
ATOM 1517 C C . ARG A 1 199 ? -11.929 9.446 -6.144 1.00 88.94 199 ARG A C 1
ATOM 1519 O O . ARG A 1 199 ? -12.301 10.007 -5.119 1.00 88.94 199 ARG A O 1
ATOM 1526 N N . ASP A 1 200 ? -12.023 10.001 -7.348 1.00 90.94 200 ASP A N 1
ATOM 1527 C CA . ASP A 1 200 ? -12.401 11.410 -7.490 1.00 90.94 200 ASP A CA 1
ATOM 1528 C C . ASP A 1 200 ? -13.863 11.660 -7.109 1.00 90.94 200 ASP A C 1
ATOM 1530 O O . ASP A 1 200 ? -14.164 12.675 -6.493 1.00 90.94 200 ASP A O 1
ATOM 1534 N N . GLN A 1 201 ? -14.765 10.714 -7.388 1.00 90.50 201 GLN A N 1
ATOM 1535 C CA . GLN A 1 201 ? -16.173 10.829 -7.006 1.00 90.50 201 GLN A CA 1
ATOM 1536 C C . GLN A 1 201 ? -16.336 10.814 -5.487 1.00 90.50 201 GLN A C 1
ATOM 1538 O O . GLN A 1 201 ? -17.049 11.653 -4.947 1.00 90.50 201 GLN A O 1
ATOM 1543 N N . PHE A 1 202 ? -15.638 9.911 -4.791 1.00 93.75 202 PHE A N 1
ATOM 1544 C CA . PHE A 1 202 ? -15.683 9.853 -3.332 1.00 93.75 202 PHE A CA 1
ATOM 1545 C C . PHE A 1 202 ? -15.047 11.087 -2.685 1.00 93.75 202 PHE A C 1
ATOM 1547 O O . PHE A 1 202 ? -15.625 11.671 -1.771 1.00 93.75 202 PHE A O 1
ATOM 1554 N N . VAL A 1 203 ? -13.881 11.523 -3.171 1.00 91.69 203 VAL A N 1
ATOM 1555 C CA . VAL A 1 203 ? -13.195 12.708 -2.632 1.00 91.69 203 VAL A CA 1
ATOM 1556 C C . VAL A 1 203 ? -14.019 13.976 -2.862 1.00 91.69 203 VAL A C 1
ATOM 1558 O O . VAL A 1 203 ? -14.160 14.768 -1.932 1.00 91.69 203 VAL A O 1
ATOM 1561 N N . ASN A 1 204 ? -14.597 14.155 -4.053 1.00 90.31 204 ASN A N 1
ATOM 1562 C CA . ASN A 1 204 ? -15.452 15.307 -4.344 1.00 90.31 204 ASN A CA 1
ATOM 1563 C C . ASN A 1 204 ? -16.734 15.269 -3.505 1.00 90.31 204 ASN A C 1
ATOM 1565 O O . ASN A 1 204 ? -17.080 16.272 -2.897 1.00 90.31 204 ASN A O 1
ATOM 1569 N N . TRP A 1 205 ? -17.374 14.104 -3.360 1.00 94.25 205 TRP A N 1
ATOM 1570 C CA . TRP A 1 205 ? -18.544 13.944 -2.490 1.00 94.25 205 TRP A CA 1
ATOM 1571 C C . TRP A 1 205 ? -18.249 14.337 -1.030 1.00 94.25 205 TRP A C 1
ATOM 1573 O O . TRP A 1 205 ? -18.998 15.106 -0.430 1.00 94.25 205 TRP A O 1
ATOM 1583 N N . MET A 1 206 ? -17.116 13.896 -0.472 1.00 91.31 206 MET A N 1
ATOM 1584 C CA . MET A 1 206 ? -16.680 14.284 0.880 1.00 91.31 206 MET A CA 1
ATOM 1585 C C . MET A 1 206 ? -16.464 15.801 1.018 1.00 91.31 206 MET A C 1
ATOM 1587 O O . MET A 1 206 ? -16.721 16.379 2.077 1.00 91.31 206 MET A O 1
ATOM 1591 N N . MET A 1 207 ? -15.981 16.461 -0.036 1.00 92.31 207 MET A N 1
ATOM 1592 C CA . MET A 1 207 ? -15.765 17.909 -0.043 1.00 92.31 207 MET A CA 1
ATOM 1593 C C . MET A 1 207 ? -17.070 18.693 -0.198 1.00 92.31 207 MET A C 1
ATOM 1595 O O . MET A 1 207 ? -17.280 19.683 0.505 1.00 92.31 207 MET A O 1
ATOM 1599 N N . ASP A 1 208 ? -17.948 18.257 -1.094 1.00 90.44 208 ASP A N 1
ATOM 1600 C CA . ASP A 1 208 ? -19.132 19.010 -1.491 1.00 90.44 208 ASP A CA 1
ATOM 1601 C C . ASP A 1 208 ? -20.296 18.790 -0.523 1.00 90.44 208 ASP A C 1
ATOM 1603 O O . ASP A 1 208 ? -20.901 19.767 -0.076 1.00 90.44 208 ASP A O 1
ATOM 1607 N N . GLU A 1 209 ? -20.552 17.548 -0.115 1.00 89.12 209 GLU A N 1
ATOM 1608 C CA . GLU A 1 209 ? -21.691 17.197 0.744 1.00 89.12 209 GLU A CA 1
ATOM 1609 C C . GLU A 1 209 ? -21.341 17.277 2.235 1.00 89.12 209 GLU A C 1
ATOM 1611 O O . GLU A 1 209 ? -22.122 17.773 3.048 1.00 89.12 209 GLU A O 1
ATOM 1616 N N . LEU A 1 210 ? -20.131 16.844 2.606 1.00 88.12 210 LEU A N 1
ATOM 1617 C CA . LEU A 1 210 ? -19.705 16.758 4.010 1.00 88.12 210 LEU A CA 1
ATOM 1618 C C . LEU A 1 210 ? -18.776 17.899 4.440 1.00 88.12 210 LEU A C 1
ATOM 1620 O O . LEU A 1 210 ? -18.394 17.978 5.609 1.00 88.12 210 LEU A O 1
ATOM 1624 N N . LYS A 1 211 ? -18.411 18.792 3.507 1.00 89.88 211 LYS A N 1
ATOM 1625 C CA . LYS A 1 211 ? -17.526 19.948 3.741 1.00 89.88 211 LYS A CA 1
ATOM 1626 C C . LYS A 1 211 ? -16.188 19.562 4.386 1.00 89.88 211 LYS A C 1
ATOM 1628 O O . LYS A 1 211 ? -15.605 20.334 5.148 1.00 89.88 211 LYS A O 1
ATOM 1633 N N . ILE A 1 212 ? -15.685 18.367 4.074 1.00 89.31 212 ILE A N 1
ATOM 1634 C CA . ILE A 1 212 ? -14.399 17.865 4.565 1.00 89.31 212 ILE A CA 1
ATOM 1635 C C . ILE A 1 212 ? -13.288 18.367 3.644 1.00 89.31 212 ILE A C 1
ATOM 1637 O O . ILE A 1 212 ? -13.375 18.267 2.424 1.00 89.31 212 ILE A O 1
ATOM 1641 N N . ALA A 1 213 ? -12.206 18.894 4.216 1.00 86.69 213 ALA A N 1
ATOM 1642 C CA . ALA A 1 213 ? -11.088 19.383 3.416 1.00 86.69 213 ALA A CA 1
ATOM 1643 C C . ALA A 1 213 ? -10.416 18.256 2.602 1.00 86.69 213 ALA A C 1
ATOM 1645 O O . ALA A 1 213 ? -10.219 17.138 3.083 1.00 86.69 213 ALA A O 1
ATOM 1646 N N . LYS A 1 214 ? -9.986 18.582 1.376 1.00 86.94 214 LYS A N 1
ATOM 1647 C CA . LYS A 1 214 ? -9.424 17.636 0.392 1.00 86.94 214 LYS A CA 1
ATOM 1648 C C . LYS A 1 214 ? -8.362 16.663 0.942 1.00 86.94 214 LYS A C 1
ATOM 1650 O O . LYS A 1 214 ? -8.464 15.474 0.643 1.00 86.94 214 LYS A O 1
ATOM 1655 N N . PRO A 1 215 ? -7.369 17.087 1.753 1.00 82.75 215 PRO A N 1
ATOM 1656 C CA . PRO A 1 215 ? -6.359 16.161 2.276 1.00 82.75 215 PRO A CA 1
ATOM 1657 C C . PRO A 1 215 ? -6.952 15.078 3.189 1.00 82.75 215 PRO A C 1
ATOM 1659 O O . PRO A 1 215 ? -6.524 13.927 3.148 1.00 82.75 215 PRO A O 1
ATOM 1662 N N . HIS A 1 216 ? -7.975 15.429 3.971 1.00 87.62 216 HIS A N 1
ATOM 1663 C CA . HIS A 1 216 ? -8.675 14.505 4.863 1.00 87.62 216 HIS A CA 1
ATOM 1664 C C . HIS A 1 216 ? -9.555 13.526 4.083 1.00 87.62 216 HIS A C 1
ATOM 1666 O O . HIS A 1 216 ? -9.561 12.335 4.385 1.00 87.62 216 HIS A O 1
ATOM 1672 N N . ALA A 1 217 ? -10.232 14.009 3.038 1.00 89.25 217 ALA A N 1
ATOM 1673 C CA . ALA A 1 217 ? -11.014 13.171 2.135 1.00 89.25 217 ALA A CA 1
ATOM 1674 C C . ALA A 1 217 ? -10.139 12.137 1.399 1.00 89.25 217 ALA A C 1
ATOM 1676 O O . ALA A 1 217 ? -10.512 10.971 1.299 1.00 89.25 217 ALA A O 1
ATOM 1677 N N . ILE A 1 218 ? -8.942 12.534 0.946 1.00 84.12 218 ILE A N 1
ATOM 1678 C CA . ILE A 1 218 ? -7.975 11.617 0.316 1.00 84.12 218 ILE A CA 1
ATOM 1679 C C . ILE A 1 218 ? -7.477 10.565 1.315 1.00 84.12 218 ILE A C 1
ATOM 1681 O O . ILE A 1 218 ? -7.402 9.387 0.971 1.00 84.12 218 ILE A O 1
ATOM 1685 N N . ALA A 1 219 ? -7.153 10.965 2.547 1.00 82.94 219 ALA A N 1
ATOM 1686 C CA . ALA A 1 219 ? -6.730 10.025 3.585 1.00 82.94 219 ALA A CA 1
ATOM 1687 C C . ALA A 1 219 ? -7.830 8.998 3.912 1.00 82.94 219 ALA A C 1
ATOM 1689 O O . ALA A 1 219 ? -7.543 7.807 4.013 1.00 82.94 219 ALA A O 1
ATOM 1690 N N . CYS A 1 220 ? -9.085 9.448 3.989 1.00 89.19 220 CYS A N 1
ATOM 1691 C CA . CYS A 1 220 ? -10.248 8.587 4.198 1.00 89.19 220 CYS A CA 1
ATOM 1692 C C . CYS A 1 220 ? -10.444 7.597 3.043 1.00 89.19 220 CYS A C 1
ATOM 1694 O O . CYS A 1 220 ? -10.587 6.399 3.287 1.00 89.19 220 CYS A O 1
ATOM 1696 N N . TYR A 1 221 ? -10.357 8.071 1.794 1.00 92.06 221 TYR A N 1
ATOM 1697 C CA . TYR A 1 221 ? -10.411 7.219 0.605 1.00 92.06 221 TYR A CA 1
ATOM 1698 C C . TYR A 1 221 ? -9.351 6.114 0.647 1.00 92.06 221 TYR A C 1
ATOM 1700 O O . TYR A 1 221 ? -9.676 4.944 0.465 1.00 92.06 221 TYR A O 1
ATOM 1708 N N . ASN A 1 222 ? -8.090 6.477 0.904 1.00 86.19 222 ASN A N 1
ATOM 1709 C CA . ASN A 1 222 ? -6.988 5.515 0.919 1.00 86.19 222 ASN A CA 1
ATOM 1710 C C . ASN A 1 222 ? -7.210 4.440 1.993 1.00 86.19 222 ASN A C 1
ATOM 1712 O O . ASN A 1 222 ? -6.982 3.264 1.734 1.00 86.19 222 ASN A O 1
ATOM 1716 N N . CYS A 1 223 ? -7.702 4.840 3.169 1.00 85.81 223 CYS A N 1
ATOM 1717 C CA . CYS A 1 223 ? -8.007 3.942 4.281 1.00 85.81 223 CYS A CA 1
ATOM 1718 C C . CYS A 1 223 ? -9.115 2.939 3.944 1.00 85.81 223 CYS A C 1
ATOM 1720 O O . CYS A 1 223 ? -8.934 1.735 4.120 1.00 85.81 223 CYS A O 1
ATOM 1722 N N . LEU A 1 224 ? -10.238 3.416 3.400 1.00 87.56 224 LEU A N 1
ATOM 1723 C CA . LEU A 1 224 ? -11.354 2.551 3.014 1.00 87.56 224 LEU A CA 1
ATOM 1724 C C . LEU A 1 224 ? -11.008 1.654 1.821 1.00 87.56 224 LEU A C 1
ATOM 1726 O O . LEU A 1 224 ? -11.397 0.486 1.802 1.00 87.56 224 LEU A O 1
ATOM 1730 N N . ASN A 1 225 ? -10.265 2.175 0.840 1.00 87.75 225 ASN A N 1
ATOM 1731 C CA . ASN A 1 225 ? -9.851 1.394 -0.319 1.00 87.75 225 ASN A CA 1
ATOM 1732 C C . ASN A 1 225 ? -8.901 0.262 0.081 1.00 87.75 225 ASN A C 1
ATOM 1734 O O . ASN A 1 225 ? -9.111 -0.870 -0.344 1.00 87.75 225 ASN A O 1
ATOM 1738 N N . GLU A 1 226 ? -7.915 0.548 0.934 1.00 83.44 226 GLU A N 1
ATOM 1739 C CA . GLU A 1 226 ? -6.992 -0.468 1.442 1.00 83.44 226 GLU A CA 1
ATOM 1740 C C . GLU A 1 226 ? -7.725 -1.528 2.278 1.00 83.44 226 GLU A C 1
ATOM 1742 O O . GLU A 1 226 ? -7.475 -2.720 2.113 1.00 83.44 226 GLU A O 1
ATOM 1747 N N . TRP A 1 227 ? -8.688 -1.126 3.116 1.00 83.12 227 TRP A N 1
ATOM 1748 C CA . TRP A 1 227 ? -9.511 -2.086 3.855 1.00 83.12 227 TRP A CA 1
ATOM 1749 C C . TRP A 1 227 ? -10.319 -2.996 2.911 1.00 83.12 227 TRP A C 1
ATOM 1751 O O . TRP A 1 227 ? -10.342 -4.212 3.111 1.00 83.12 227 TRP A O 1
ATOM 1761 N N . CYS A 1 228 ? -10.924 -2.438 1.851 1.00 84.56 228 CYS A N 1
ATOM 1762 C CA . CYS A 1 228 ? -11.672 -3.213 0.854 1.00 84.56 228 CYS A CA 1
ATOM 1763 C C . CYS A 1 228 ? -10.785 -4.203 0.094 1.00 84.56 228 CYS A C 1
ATOM 1765 O O . CYS A 1 228 ? -11.210 -5.329 -0.130 1.00 84.56 228 CYS A O 1
ATOM 1767 N N . GLU A 1 229 ? -9.565 -3.813 -0.292 1.00 80.75 229 GLU A N 1
ATOM 1768 C CA . GLU A 1 229 ? -8.603 -4.716 -0.950 1.00 80.75 229 GLU A CA 1
ATOM 1769 C C . GLU A 1 229 ? -8.225 -5.915 -0.072 1.00 80.75 229 GLU A C 1
ATOM 1771 O O . GLU A 1 229 ? -7.900 -6.979 -0.595 1.00 80.75 229 GLU A O 1
ATOM 1776 N N . GLN A 1 230 ? -8.288 -5.757 1.252 1.00 70.75 230 GLN A N 1
ATOM 1777 C CA . GLN A 1 230 ? -7.939 -6.804 2.211 1.00 70.75 230 GLN A CA 1
ATOM 1778 C C . GLN A 1 230 ? -9.117 -7.709 2.602 1.00 70.75 230 GLN A C 1
ATOM 1780 O O . GLN A 1 230 ? -8.888 -8.878 2.905 1.00 70.75 230 GLN A O 1
ATOM 1785 N N . HIS A 1 231 ? -10.354 -7.195 2.611 1.00 74.00 231 HIS A N 1
ATOM 1786 C CA . HIS A 1 231 ? -11.504 -7.885 3.224 1.00 74.00 231 HIS A CA 1
ATOM 1787 C C . HIS A 1 231 ? -12.683 -8.160 2.277 1.00 74.00 231 HIS A C 1
ATOM 1789 O O . HIS A 1 231 ? -13.547 -8.965 2.618 1.00 74.00 231 HIS A O 1
ATOM 1795 N N . LEU A 1 232 ? -12.745 -7.518 1.107 1.00 72.06 232 LEU A N 1
ATOM 1796 C CA . LEU A 1 232 ? -13.807 -7.700 0.111 1.00 72.06 232 LEU A CA 1
ATOM 1797 C C . LEU A 1 232 ? -13.182 -8.168 -1.215 1.00 72.06 232 LEU A C 1
ATOM 1799 O O . LEU A 1 232 ? -12.882 -7.343 -2.082 1.00 72.06 232 LEU A O 1
ATOM 1803 N N . GLN A 1 233 ? -12.957 -9.482 -1.339 1.00 54.31 233 GLN A N 1
ATOM 1804 C CA . GLN A 1 233 ? -12.635 -10.154 -2.609 1.00 54.31 233 GLN A CA 1
ATOM 1805 C C . GLN A 1 233 ? -13.908 -10.633 -3.305 1.00 54.31 233 GLN A C 1
ATOM 1807 O O . GLN A 1 233 ? -14.734 -11.283 -2.625 1.00 54.31 233 GLN A O 1
#

Foldseek 3Di:
DDDPPPLPLPQQDPAQVSAPQRFTFDQDPSHTDRHFPDQVVDADPVRDGFPGFDPFQVSADQQFGHDPRTTHGDDQDAADDDDPDDQDQDDQQDQCDDAQRSAPDSFTFDQDSSGTDGHHHDHPPPDDDPPDDDDDDDDDDDDDDLDPLLVVCLPDDQVAAFCCSAFLCHPVLSVLCVVVVRGGVVVLLVVCVVVVLDLVVQLVCCCPVSVRDNVSSNSRSVSSVSSCVVPPD

Radius of gyration: 26.84 Å; chains: 1; bounding box: 82×48×74 Å

Sequence (233 aa):
LPVYETTITISRCLSDIECPGYMKCCTTVNGRFCMLPDSSRFACSNDKQPVGMCGNNLQCPDGYACEDLICCPVEKSGQCPAIVGSVLREKGAEDLCKVDYDCPSIRKCCETMLGKRCLFPVQTNARSNMYLARITDGIDYSMQGSSVKHLEFVCESLEEKDVQAIAGIGPVYAKHLTKQGFDKAYVLLGQFLVLKRHRDQFVNWMMDELKIAKPHAIACYNCLNEWCEQHLQ